Protein AF-A0A1V6C668-F1 (afdb_monomer)

Mean predicted aligned error: 3.81 Å

Foldseek 3Di:
DVCVVVDVPAAEEQQPVFFALVQVVCCVPNNLLRYAYDHYFVQLFQLSLLCLLQHPDDPVSSVNRDPVSVCVVVVPDDPVDDPDDDDPLVVQQVVLVQRSNQAAPQPAEFEAEAAEFDDDDDPGDDPDRDRLVRVVVVVVVCRSHVHQAYAYEYRCCQPDAQCVQVVVCVRCVVVLRHYAYARHDQLVCLVVNLVCPLVNPQVVRHQAHEHEFQVNVAAPLDCSCVSRLVVCLVFLGEYEYAAECDPRHQLLSCQVSLVVSVSHAYEHVLQHQEDVSVVSSLVSLQVHVRYAYEQENVSNYSDHCVVSCVRNPLLRYAYHHNPNRGHPSSRVSSLSSRSHRVVSSNCRRPVNVVVSSVSGHRDD

Secondary structure (DSSP, 8-state):
-HHHHH-TT--EESTT--BTTHHHHHHHHH-GGGEE-----GGGTTHHHHHHHHSSS-HHHHHIIIIIHHHHHHT--------SPPPGGGGG-HHHHHHTTT---TTS--EEEEEEPSPP-SS---S---HHHHHHHHHHHHHHHT--EEEEE-GGGGTS-TTHHHHHHHHHGGGTTTEEEEEE--GGGHHHHGGGHHHHHTTSSEEEEEE-HHHHT--TTSGGGHHHHHHHHHHT-EEEEE-SSSTTT-GGGGHHHHHH-TTSEEEEEGGGSSHHHHHHHHHHHHH-TTEEEE-TTGGGSSS-HHHHHHHH-GGGEE----GGGB-HHHHHHHHHTSSS-HHHHHIIIIIHHHHHHTTPPPP-

pLDDT: mean 94.79, std 5.62, range [60.41, 98.94]

InterPro domains:
  IPR006680 Amidohydrolase-related [PF04909] (175-340)
  IPR032465 2-amino-3-carboxymuconate-6-semialdehyde decarboxylase [PTHR21240] (124-336)
  IPR032466 Metal-dependent hydrolase [SSF51556] (1-76)
  IPR032466 Metal-dependent hydrolase [SSF51556] (110-341)

Sequence (364 aa):
MDLLWRCPNTYIDTSWLHMNEIIEVLVEQFGSNRVLFGIGYKSHNGAAISCLMHARITPQQREQIAHSNAESLLKIPSTGKNYAPKSNLLKYKPLWEKFRSGNTLDNVEIIDAHGHTPPLTRGWIFRQSDIKKGIEETIVKMDDLGINRIILTYEPALFGPPLSNQEAEKILKPYRNRLSGYLAFNPLYSEEISPYFDRFFKTGFFVGFKILPDYHGVPLTDPSYIPVWEYADRYKRPILIHTWNGPYDSPSMLSNISKKYRGASFILGHSGGGTRGRLEAEELALSSDNVYLEFCGSFTTPRPFETSLQIVGKEKILYGSDTIGHDMAWELGRYLSMQVADQDLLPGLATNIKKILSKILMPA

Organism: NCBI:txid1852827

Radius of gyration: 20.73 Å; Cα contacts (8 Å, |Δi|>4): 732; chains: 1; bounding box: 54×44×55 Å

Nearest PDB structures (foldseek):
  4icm-assembly2_G  TM=7.080E-01  e=8.431E-10  Sphingobium sp. SYK-6
  3nur-assembly1_A  TM=7.348E-01  e=6.441E-09  Staphylococcus aureus
  2f6k-assembly1_A  TM=7.500E-01  e=8.126E-09  Lactiplantibacillus plantarum WCFS1
  4qrn-assembly1_A  TM=7.286E-01  e=5.734E-09  Novosphingobium aromaticivorans DSM 12444
  4ign-assembly2_B  TM=7.087E-01  e=6.579E-08  Homo sapiens

Structure (mmCIF, N/CA/C/O backbone):
data_AF-A0A1V6C668-F1
#
_entry.id   AF-A0A1V6C668-F1
#
loop_
_atom_site.group_PDB
_atom_site.id
_atom_site.type_symbol
_atom_site.label_atom_id
_atom_site.label_alt_id
_atom_site.label_comp_id
_atom_site.label_asym_id
_atom_site.label_entity_id
_atom_site.label_seq_id
_atom_site.pdbx_PDB_ins_code
_atom_site.Cartn_x
_atom_site.Cartn_y
_atom_site.Cartn_z
_atom_site.occupancy
_atom_site.B_iso_or_equiv
_atom_site.auth_seq_id
_atom_site.auth_comp_id
_atom_site.auth_asym_id
_atom_site.auth_atom_id
_atom_site.pdbx_PDB_model_num
ATOM 1 N N . MET A 1 1 ? -0.882 19.929 15.268 1.00 87.44 1 MET A N 1
ATOM 2 C CA . MET A 1 1 ? -0.278 19.821 16.616 1.00 87.44 1 MET A CA 1
ATOM 3 C C . MET A 1 1 ? 0.038 21.182 17.220 1.00 87.44 1 MET A C 1
ATOM 5 O O . MET A 1 1 ? -0.380 21.402 18.343 1.00 87.44 1 MET A O 1
ATOM 9 N N . ASP A 1 2 ? 0.660 22.116 16.488 1.00 90.88 2 ASP A N 1
ATOM 10 C CA . ASP A 1 2 ? 0.958 23.478 16.981 1.00 90.88 2 ASP A CA 1
ATOM 11 C C . ASP A 1 2 ? -0.211 24.178 17.708 1.00 90.88 2 ASP A C 1
ATOM 13 O O . ASP A 1 2 ? -0.072 24.623 18.846 1.00 90.88 2 ASP A O 1
ATOM 17 N N . LEU A 1 3 ? -1.404 24.173 17.107 1.00 92.69 3 LEU A N 1
ATOM 18 C CA . LEU A 1 3 ? -2.598 24.740 17.740 1.00 92.69 3 LEU A CA 1
ATOM 19 C C . LEU A 1 3 ? -2.954 24.063 19.080 1.00 92.69 3 LEU A C 1
ATOM 21 O O . LEU A 1 3 ? -3.389 24.741 20.007 1.00 92.69 3 LEU A O 1
ATOM 25 N N . LEU A 1 4 ? -2.737 22.747 19.216 1.00 94.00 4 LEU A N 1
ATOM 26 C CA . LEU A 1 4 ? -3.003 22.039 20.470 1.00 94.00 4 LEU A CA 1
ATOM 27 C C . LEU A 1 4 ? -2.040 22.472 21.583 1.00 94.00 4 LEU A C 1
ATOM 29 O O . LEU A 1 4 ? -2.484 22.590 22.724 1.00 94.00 4 LEU A O 1
ATOM 33 N N . TRP A 1 5 ? -0.765 22.746 21.282 1.00 93.69 5 TRP A N 1
ATOM 34 C CA . TRP A 1 5 ? 0.181 23.263 22.283 1.00 93.69 5 TRP A CA 1
ATOM 35 C C . TRP A 1 5 ? -0.208 24.655 22.775 1.00 93.69 5 TRP A C 1
ATOM 37 O O . TRP A 1 5 ? -0.126 24.931 23.969 1.00 93.69 5 TRP A O 1
ATOM 47 N N . ARG A 1 6 ? -0.653 25.528 21.867 1.00 96.25 6 ARG A N 1
ATOM 48 C CA . ARG A 1 6 ? -0.959 26.928 22.194 1.00 96.25 6 ARG A CA 1
ATOM 49 C C . ARG A 1 6 ? -2.316 27.117 22.869 1.00 96.25 6 ARG A C 1
ATOM 51 O O . ARG A 1 6 ? -2.497 28.082 23.606 1.00 96.25 6 ARG A O 1
ATOM 58 N N . CYS A 1 7 ? -3.268 26.220 22.621 1.00 96.44 7 CYS A N 1
ATOM 59 C CA . CYS A 1 7 ? -4.648 26.381 23.069 1.00 96.44 7 CYS A CA 1
ATOM 60 C C . CYS A 1 7 ? -5.104 25.159 23.888 1.00 96.44 7 CYS A C 1
ATOM 62 O O . CYS A 1 7 ? -5.423 24.119 23.301 1.00 96.44 7 CYS A O 1
ATOM 64 N N . PRO A 1 8 ? -5.185 25.252 25.232 1.00 91.38 8 PRO A N 1
ATOM 65 C CA . PRO A 1 8 ? -5.539 24.115 26.091 1.00 91.38 8 PRO A CA 1
ATOM 66 C C . PRO A 1 8 ? -6.988 23.636 25.910 1.00 91.38 8 PRO A C 1
ATOM 68 O O . PRO A 1 8 ? -7.300 22.491 26.216 1.00 91.38 8 PRO A O 1
ATOM 71 N N . ASN A 1 9 ? -7.863 24.487 25.372 1.00 93.06 9 ASN A N 1
ATOM 72 C CA . ASN A 1 9 ? -9.268 24.198 25.074 1.00 93.06 9 ASN A CA 1
ATOM 73 C C . ASN A 1 9 ? -9.509 23.678 23.643 1.00 93.06 9 ASN A C 1
ATOM 75 O O . ASN A 1 9 ? -10.652 23.600 23.204 1.00 93.06 9 ASN A O 1
ATOM 79 N N . THR A 1 10 ? -8.453 23.367 22.889 1.00 95.56 10 THR A N 1
ATOM 80 C CA . THR A 1 10 ? -8.570 22.776 21.547 1.00 95.56 10 THR A CA 1
ATOM 81 C C . THR A 1 10 ? -8.551 21.250 21.633 1.00 95.56 10 THR A C 1
ATOM 83 O O . THR A 1 10 ? -7.800 20.681 22.420 1.00 95.56 10 THR A O 1
ATOM 86 N N . TYR A 1 11 ? -9.331 20.570 20.803 1.00 95.56 11 TYR A N 1
ATOM 87 C CA . TYR A 1 11 ? -9.365 19.108 20.719 1.00 95.56 11 TYR A CA 1
ATOM 88 C C . TYR A 1 11 ? -9.030 18.676 19.292 1.00 95.56 11 TYR A C 1
ATOM 90 O O . TYR A 1 11 ? -9.136 19.476 18.362 1.00 95.56 11 TYR A O 1
ATOM 98 N N . ILE A 1 12 ? -8.610 17.427 19.122 1.00 95.50 12 ILE A N 1
ATOM 99 C CA . ILE A 1 12 ? -8.377 16.813 17.810 1.00 95.50 12 ILE A CA 1
ATOM 100 C C . ILE A 1 12 ? -9.185 15.529 17.708 1.00 95.50 12 ILE A C 1
ATOM 102 O O . ILE A 1 12 ? -9.263 14.799 18.693 1.00 95.50 12 ILE A O 1
ATOM 106 N N . ASP A 1 13 ? -9.780 15.247 16.551 1.00 94.88 13 ASP A N 1
ATOM 107 C CA . ASP A 1 13 ? -10.518 14.007 16.334 1.00 94.88 13 ASP A CA 1
ATOM 108 C C . ASP A 1 13 ? -9.798 13.027 15.392 1.00 94.88 13 ASP A C 1
ATOM 110 O O . ASP A 1 13 ? -8.924 13.415 14.617 1.00 94.88 13 ASP A O 1
ATOM 114 N N . THR A 1 14 ? -10.160 11.744 15.466 1.00 95.31 14 THR A N 1
ATOM 115 C CA . THR A 1 14 ? -9.495 10.652 14.731 1.00 95.31 14 THR A CA 1
ATOM 116 C C . THR A 1 14 ? -9.986 10.428 13.295 1.00 95.31 14 THR A C 1
ATOM 118 O O . THR A 1 14 ? -9.490 9.521 12.629 1.00 95.31 14 THR A O 1
ATOM 121 N N . SER A 1 15 ? -10.935 11.219 12.782 1.00 90.62 15 SER A N 1
ATOM 122 C CA . SER A 1 15 ? -11.648 10.937 11.520 1.00 90.62 15 SER A CA 1
ATOM 123 C C . SER A 1 15 ? -10.758 10.806 10.278 1.00 90.62 15 SER A C 1
ATOM 125 O O . SER A 1 15 ? -11.083 10.042 9.360 1.00 90.62 15 SER A O 1
ATOM 127 N N . TRP A 1 16 ? -9.630 11.522 10.244 1.00 89.25 16 TRP A N 1
ATOM 128 C CA . TRP A 1 16 ? -8.670 11.510 9.133 1.00 89.25 16 TRP A CA 1
ATOM 129 C C . TRP A 1 16 ? -7.214 11.292 9.580 1.00 89.25 16 TRP A C 1
ATOM 131 O O . TRP A 1 16 ? -6.264 11.531 8.830 1.00 89.25 16 TRP A O 1
ATOM 141 N N . LEU A 1 17 ? -7.020 10.823 10.814 1.00 90.31 17 LEU A N 1
ATOM 142 C CA . LEU A 1 17 ? -5.698 10.559 11.374 1.00 90.31 17 LEU A CA 1
ATOM 143 C C . LEU A 1 17 ? -5.193 9.190 10.917 1.00 90.31 17 LEU A C 1
ATOM 145 O O . LEU A 1 17 ? -5.400 8.181 11.578 1.00 90.31 17 LEU A O 1
ATOM 149 N N . HIS A 1 18 ? -4.562 9.186 9.751 1.00 91.94 18 HIS A N 1
ATOM 150 C CA . HIS A 1 18 ? -4.053 8.002 9.064 1.00 91.94 18 HIS A CA 1
ATOM 151 C C . HIS A 1 18 ? -2.538 7.840 9.196 1.00 91.94 18 HIS A C 1
ATOM 153 O O . HIS A 1 18 ? -2.015 6.828 8.765 1.00 91.94 18 HIS A O 1
ATOM 159 N N . MET A 1 19 ? -1.828 8.818 9.767 1.00 92.00 19 MET A N 1
ATOM 160 C CA . MET A 1 19 ? -0.379 8.747 9.960 1.00 92.00 19 MET A CA 1
ATOM 161 C C . MET A 1 19 ? -0.009 7.642 10.954 1.00 92.00 19 MET A C 1
ATOM 163 O O . MET A 1 19 ? -0.673 7.493 11.980 1.00 92.00 19 MET A O 1
ATOM 167 N N . ASN A 1 20 ? 1.081 6.924 10.683 1.00 90.50 20 ASN A N 1
ATOM 168 C CA . ASN A 1 20 ? 1.603 5.884 11.568 1.00 90.50 20 ASN A CA 1
ATOM 169 C C . ASN A 1 20 ? 1.778 6.379 13.020 1.00 90.50 20 ASN A C 1
ATOM 171 O O . ASN A 1 20 ? 2.427 7.401 13.254 1.00 90.50 20 ASN A O 1
ATOM 175 N N . GLU A 1 21 ? 1.230 5.630 13.985 1.00 91.38 21 GLU A N 1
ATOM 176 C CA . GLU A 1 21 ? 1.337 5.885 15.439 1.00 91.38 21 GLU A CA 1
ATOM 177 C C . GLU A 1 21 ? 0.814 7.252 15.911 1.00 91.38 21 GLU A C 1
ATOM 179 O O . GLU A 1 21 ? 1.199 7.771 16.964 1.00 91.38 21 GLU A O 1
ATOM 184 N N . ILE A 1 22 ? -0.060 7.886 15.129 1.00 92.50 22 ILE A N 1
ATOM 185 C CA . ILE A 1 22 ? -0.566 9.220 15.457 1.00 92.50 22 ILE A CA 1
ATOM 186 C C . ILE A 1 22 ? -1.342 9.252 16.777 1.00 92.50 22 ILE A C 1
ATOM 188 O O . ILE A 1 22 ? -1.258 10.247 17.494 1.00 92.50 22 ILE A O 1
ATOM 192 N N . ILE A 1 23 ? -2.077 8.192 17.130 1.00 95.88 23 ILE A N 1
ATOM 193 C CA . ILE A 1 23 ? -2.837 8.149 18.387 1.00 95.88 23 ILE A CA 1
ATOM 194 C C . ILE A 1 23 ? -1.878 8.140 19.576 1.00 95.88 23 ILE A C 1
ATOM 196 O O . ILE A 1 23 ? -2.060 8.920 20.509 1.00 95.88 23 ILE A O 1
ATOM 200 N N . GLU A 1 24 ? -0.829 7.324 19.525 1.00 95.62 24 GLU A N 1
ATOM 201 C CA . GLU A 1 24 ? 0.220 7.262 20.537 1.00 95.62 24 GLU A CA 1
ATOM 202 C C . GLU A 1 24 ? 0.904 8.621 20.686 1.00 95.62 24 GLU A C 1
ATOM 204 O O . GLU A 1 24 ? 1.004 9.137 21.798 1.00 95.62 24 GLU A O 1
ATOM 209 N N . VAL A 1 25 ? 1.291 9.252 19.570 1.00 94.12 25 VAL A N 1
ATOM 210 C CA . VAL A 1 25 ? 1.896 10.593 19.584 1.00 94.12 25 VAL A CA 1
ATOM 211 C C . VAL A 1 25 ? 0.956 11.611 20.233 1.00 94.12 25 VAL A C 1
ATOM 213 O O . VAL A 1 25 ? 1.387 12.402 21.069 1.00 94.12 25 VAL A O 1
ATOM 216 N N . LEU A 1 26 ? -0.333 11.605 19.891 1.00 95.44 26 LEU A N 1
ATOM 217 C CA . LEU A 1 26 ? -1.288 12.550 20.467 1.00 95.44 26 LEU A CA 1
ATOM 218 C C . LEU A 1 26 ? -1.507 12.323 21.967 1.00 95.44 26 LEU A C 1
ATOM 220 O O . LEU A 1 26 ? -1.554 13.291 22.726 1.00 95.44 26 LEU A O 1
ATOM 224 N N . VAL A 1 27 ? -1.615 11.067 22.401 1.00 97.06 27 VAL A N 1
ATOM 225 C CA . VAL A 1 27 ? -1.803 10.716 23.813 1.00 97.06 27 VAL A CA 1
ATOM 226 C C . VAL A 1 27 ? -0.573 11.078 24.641 1.00 97.06 27 VAL A C 1
ATOM 228 O O . VAL A 1 27 ? -0.723 11.661 25.712 1.00 97.06 27 VAL A O 1
ATOM 231 N N . GLU A 1 28 ? 0.631 10.792 24.146 1.00 95.44 28 GLU A N 1
ATOM 232 C CA . GLU A 1 28 ? 1.884 11.120 24.834 1.00 95.44 28 GLU A CA 1
ATOM 233 C C . GLU A 1 28 ? 2.112 12.631 24.950 1.00 95.44 28 GLU A C 1
ATOM 235 O O . GLU A 1 28 ? 2.586 13.105 25.980 1.00 95.44 28 GLU A O 1
ATOM 240 N N . GLN A 1 29 ? 1.768 13.396 23.910 1.00 94.38 29 GLN A N 1
ATOM 241 C CA . GLN A 1 29 ? 2.042 14.836 23.859 1.00 94.38 29 GLN A CA 1
ATOM 242 C C . GLN A 1 29 ? 0.949 15.694 24.510 1.00 94.38 29 GLN A C 1
ATOM 244 O O . GLN A 1 29 ? 1.250 16.751 25.065 1.00 94.38 29 GLN A O 1
ATOM 249 N N . PHE A 1 30 ? -0.321 15.282 24.423 1.00 96.06 30 PHE A N 1
ATOM 250 C CA . PHE A 1 30 ? -1.468 16.120 24.805 1.00 96.06 30 PHE A CA 1
ATOM 251 C C . PHE A 1 30 ? -2.420 15.470 25.813 1.00 96.06 30 PHE A C 1
ATOM 253 O O . PHE A 1 30 ? -3.325 16.150 26.303 1.00 96.06 30 PHE A O 1
ATOM 260 N N . GLY A 1 31 ? -2.221 14.187 26.127 1.00 96.94 31 GLY A N 1
ATOM 261 C CA . GLY A 1 31 ? -3.134 13.390 26.938 1.00 96.94 31 GLY A CA 1
ATOM 262 C C . GLY A 1 31 ? -4.334 12.879 26.140 1.00 96.94 31 GLY A C 1
ATOM 263 O O . GLY A 1 31 ? -4.883 13.557 25.268 1.00 96.94 31 GLY A O 1
ATOM 264 N N . SER A 1 32 ? -4.799 11.673 26.477 1.00 97.88 32 SER A N 1
ATOM 265 C CA . SER A 1 32 ? -5.998 11.076 25.871 1.00 97.88 32 SER A CA 1
ATOM 266 C C . SER A 1 32 ? -7.245 11.929 26.067 1.00 97.88 32 SER A C 1
ATOM 268 O O . SER A 1 32 ? -8.132 11.881 25.228 1.00 97.88 32 SER A O 1
ATOM 270 N N . ASN A 1 33 ? -7.304 12.771 27.104 1.00 96.94 33 ASN A N 1
ATOM 271 C CA . ASN A 1 33 ? -8.419 13.677 27.387 1.00 96.94 33 ASN A CA 1
ATOM 272 C C . ASN A 1 33 ? -8.612 14.799 26.347 1.00 96.94 33 ASN A C 1
ATOM 274 O O . ASN A 1 33 ? -9.573 15.559 26.454 1.00 96.94 33 ASN A O 1
ATOM 278 N N . ARG A 1 34 ? -7.707 14.936 25.368 1.00 96.50 34 ARG A N 1
ATOM 279 C CA . ARG A 1 34 ? -7.788 15.930 24.282 1.00 96.50 34 ARG A CA 1
ATOM 280 C C . ARG A 1 34 ? -8.002 15.333 22.893 1.00 96.50 34 ARG A C 1
ATOM 282 O O . ARG A 1 34 ? -8.045 16.078 21.911 1.00 96.50 34 ARG A O 1
ATOM 289 N N . VAL A 1 35 ? -8.163 14.016 22.815 1.00 97.81 35 VAL A N 1
ATOM 290 C CA . VAL A 1 35 ? -8.392 13.292 21.565 1.00 97.81 35 VAL A CA 1
ATOM 291 C C . VAL A 1 35 ? -9.832 12.787 21.540 1.00 97.81 35 VAL A C 1
ATOM 293 O O . VAL A 1 35 ? -10.274 12.087 22.446 1.00 97.81 35 VAL A O 1
ATOM 296 N N . LEU A 1 36 ? -10.583 13.167 20.516 1.00 97.12 36 LEU A N 1
ATOM 297 C CA . LEU A 1 36 ? -11.964 12.752 20.303 1.00 97.12 36 LEU A CA 1
ATOM 298 C C . LEU A 1 36 ? -12.006 11.621 19.279 1.00 97.12 36 LEU A C 1
ATOM 300 O O . LEU A 1 36 ? -11.304 11.653 18.270 1.00 97.12 36 LEU A O 1
ATOM 304 N N . PHE A 1 37 ? -12.859 10.629 19.492 1.00 96.69 37 PHE A N 1
ATOM 305 C CA . PHE A 1 37 ? -13.142 9.672 18.437 1.00 96.69 37 PHE A CA 1
ATOM 306 C C . PHE A 1 37 ? -14.010 10.319 17.352 1.00 96.69 37 PHE A C 1
ATOM 308 O O . PHE A 1 37 ? -15.084 10.857 17.623 1.00 96.69 37 PHE A O 1
ATOM 315 N N . GLY A 1 38 ? -13.529 10.256 16.114 1.00 94.50 38 GLY A N 1
ATOM 316 C CA . GLY A 1 38 ? -14.225 10.725 14.923 1.00 94.50 38 GLY A CA 1
ATOM 317 C C . GLY A 1 38 ? -14.194 9.668 13.826 1.00 94.50 38 GLY A C 1
ATOM 318 O O . GLY A 1 38 ? -13.215 8.933 13.683 1.00 94.50 38 GLY A O 1
ATOM 319 N N . ILE A 1 39 ? -15.261 9.610 13.030 1.00 90.62 39 ILE A N 1
ATOM 320 C CA . ILE A 1 39 ? -15.335 8.801 11.808 1.00 90.62 39 ILE A CA 1
ATOM 321 C C . ILE A 1 39 ? -15.307 9.770 10.627 1.00 90.62 39 ILE A C 1
ATOM 323 O O . ILE A 1 39 ? -16.025 10.766 10.628 1.00 90.62 39 ILE A O 1
ATOM 327 N N . GLY A 1 40 ? -14.437 9.506 9.653 1.00 87.00 40 GLY A N 1
ATOM 328 C CA . GLY A 1 40 ? -14.280 10.357 8.475 1.00 87.00 40 GLY A CA 1
ATOM 329 C C . GLY A 1 40 ? -15.318 10.109 7.392 1.00 87.00 40 GLY A C 1
ATOM 330 O O . GLY A 1 40 ? -16.439 9.665 7.642 1.00 87.00 40 GLY A O 1
ATOM 331 N N . TYR A 1 41 ? -14.929 10.407 6.154 1.00 89.50 41 TYR A N 1
ATOM 332 C CA . TYR A 1 41 ? -15.771 10.177 4.987 1.00 89.50 41 TYR A CA 1
ATOM 333 C C . TYR A 1 41 ? -16.123 8.698 4.824 1.00 89.50 41 TYR A C 1
ATOM 335 O O . TYR A 1 41 ? -15.423 7.808 5.306 1.00 89.50 41 TYR A O 1
ATOM 343 N N . LYS A 1 42 ? -17.167 8.418 4.036 1.00 87.19 42 LYS A N 1
ATOM 344 C CA . LYS A 1 42 ? -17.535 7.042 3.676 1.00 87.19 42 LYS A CA 1
ATOM 345 C C . LYS A 1 42 ? -16.353 6.261 3.074 1.00 87.19 42 LYS A C 1
ATOM 347 O O . LYS A 1 42 ? -16.214 5.078 3.354 1.00 87.19 42 LYS A O 1
ATOM 352 N N . SER A 1 43 ? -15.467 6.923 2.324 1.00 87.31 43 SER A N 1
ATOM 353 C CA . SER A 1 43 ? -14.246 6.326 1.758 1.00 87.31 43 SER A CA 1
ATOM 354 C C . SER A 1 43 ? -13.213 5.878 2.807 1.00 87.31 43 SER A C 1
ATOM 356 O O . SER A 1 43 ? -12.344 5.065 2.490 1.00 87.31 43 SER A O 1
ATOM 358 N N . HIS A 1 44 ? -13.308 6.362 4.052 1.00 9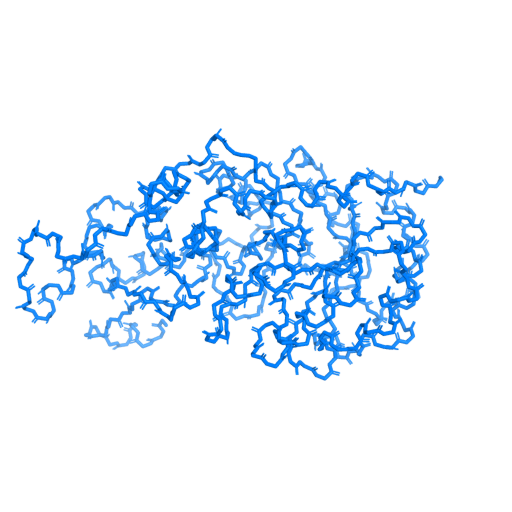2.88 44 HIS A N 1
ATOM 359 C CA . HIS A 1 44 ? -12.457 5.946 5.173 1.00 92.88 44 HIS A CA 1
ATOM 360 C C . HIS A 1 44 ? -13.006 4.692 5.873 1.00 92.88 44 HIS A C 1
ATOM 362 O O . HIS A 1 44 ? -12.284 4.062 6.641 1.00 92.88 44 HIS A O 1
ATOM 368 N N . ASN A 1 45 ? -14.264 4.308 5.616 1.00 93.56 45 ASN A N 1
ATOM 369 C CA . ASN A 1 45 ? -14.940 3.178 6.256 1.00 93.56 45 ASN A CA 1
ATOM 370 C C . ASN A 1 45 ? -14.664 3.117 7.783 1.00 93.56 45 ASN A C 1
ATOM 372 O O . ASN A 1 45 ? -14.837 4.102 8.498 1.00 93.56 45 ASN A O 1
ATOM 376 N N . GLY A 1 46 ? -14.244 1.962 8.297 1.00 95.25 46 GLY A N 1
ATOM 377 C CA . GLY A 1 46 ? -13.926 1.697 9.700 1.00 95.25 46 GLY A CA 1
ATOM 378 C C . GLY A 1 46 ? -12.475 1.977 10.100 1.00 95.25 46 GLY A C 1
ATOM 379 O O . GLY A 1 46 ? -12.050 1.499 11.149 1.00 95.25 46 GLY A O 1
ATOM 380 N N . ALA A 1 47 ? -11.705 2.729 9.311 1.00 96.50 47 ALA A N 1
ATOM 381 C CA . ALA A 1 47 ? -10.277 2.938 9.557 1.00 96.50 47 ALA A CA 1
ATOM 382 C C . ALA A 1 47 ? -9.966 3.512 10.951 1.00 96.50 47 ALA A C 1
ATOM 384 O O . ALA A 1 47 ? -9.123 2.983 11.674 1.00 96.50 47 ALA A O 1
ATOM 385 N N . ALA A 1 48 ? -10.709 4.544 11.367 1.00 96.81 48 ALA A N 1
ATOM 386 C CA . ALA A 1 48 ? -10.541 5.168 12.680 1.00 96.81 48 ALA A CA 1
ATOM 387 C C . ALA A 1 48 ? -10.846 4.201 13.841 1.00 96.81 48 ALA A C 1
ATOM 389 O O . ALA A 1 48 ? -10.200 4.276 14.883 1.00 96.81 48 ALA A O 1
ATOM 390 N N . ILE A 1 49 ? -11.795 3.270 13.653 1.00 96.62 49 ILE A N 1
ATOM 391 C CA . ILE A 1 49 ? -12.112 2.234 14.648 1.00 96.62 49 ILE A CA 1
ATOM 392 C C . ILE A 1 49 ? -10.895 1.329 14.823 1.00 96.62 49 ILE A C 1
ATOM 394 O O . ILE A 1 49 ? -10.425 1.145 15.940 1.00 96.62 49 ILE A O 1
ATOM 398 N N . SER A 1 50 ? -10.358 0.792 13.729 1.00 97.00 50 SER A N 1
ATOM 399 C CA . SER A 1 50 ? -9.196 -0.095 13.799 1.00 97.00 50 SER A CA 1
ATOM 400 C C . SER A 1 50 ? -7.960 0.590 14.348 1.00 97.00 50 SER A C 1
ATOM 402 O O . SER A 1 50 ? -7.309 0.020 15.216 1.00 97.00 50 SER A O 1
ATOM 404 N N . CYS A 1 51 ? -7.669 1.812 13.904 1.00 96.81 51 CYS A N 1
ATOM 405 C CA . CYS A 1 51 ? -6.533 2.572 14.413 1.00 96.81 51 CYS A CA 1
ATOM 406 C C . CYS A 1 51 ? -6.618 2.729 15.942 1.00 96.81 51 CYS A C 1
ATOM 408 O O . CYS A 1 51 ? -5.673 2.390 16.644 1.00 96.81 51 CYS A O 1
ATOM 410 N N . LEU A 1 52 ? -7.781 3.112 16.489 1.00 97.81 52 LEU A N 1
ATOM 411 C CA . LEU A 1 52 ? -7.964 3.226 17.943 1.00 97.81 52 LEU A CA 1
ATOM 412 C C . LEU A 1 52 ? -7.877 1.877 18.676 1.00 97.81 52 LEU A C 1
ATOM 414 O O . LEU A 1 52 ? -7.325 1.791 19.776 1.00 97.81 52 LEU A O 1
ATOM 418 N N . MET A 1 53 ? -8.438 0.821 18.088 1.00 97.94 53 MET A N 1
ATOM 419 C CA . MET A 1 53 ? -8.483 -0.502 18.715 1.00 97.94 53 MET A CA 1
ATOM 420 C C . MET A 1 53 ? -7.120 -1.191 18.763 1.00 97.94 53 MET A C 1
ATOM 422 O O . MET A 1 53 ? -6.866 -1.936 19.708 1.00 97.94 53 MET A O 1
ATOM 426 N N . HIS A 1 54 ? -6.251 -0.906 17.792 1.00 97.75 54 HIS A N 1
ATOM 427 C CA . HIS A 1 54 ? -4.888 -1.439 17.711 1.00 97.75 54 HIS A CA 1
ATOM 428 C C . HIS A 1 54 ? -3.818 -0.474 18.240 1.00 97.75 54 HIS A C 1
ATOM 430 O O . HIS A 1 54 ? -2.658 -0.862 18.345 1.00 97.75 54 HIS A O 1
ATOM 436 N N . ALA A 1 55 ? -4.191 0.749 18.632 1.00 97.12 55 ALA A N 1
ATOM 437 C CA . ALA A 1 55 ? -3.267 1.698 19.247 1.00 97.12 55 ALA A CA 1
ATOM 438 C C . ALA A 1 55 ? -2.686 1.154 20.564 1.00 97.12 55 ALA A C 1
ATOM 440 O O . ALA A 1 55 ? -3.410 0.624 21.425 1.00 97.12 55 ALA A O 1
ATOM 441 N N . ARG A 1 56 ? -1.378 1.359 20.751 1.00 96.25 56 ARG A N 1
ATOM 442 C CA . ARG A 1 56 ? -0.582 0.962 21.926 1.00 96.25 56 ARG A CA 1
ATOM 443 C C . ARG A 1 56 ? -0.757 1.946 23.086 1.00 96.25 56 ARG A C 1
ATOM 445 O O . ARG A 1 56 ? 0.194 2.538 23.589 1.00 96.25 56 ARG A O 1
ATOM 452 N N . ILE A 1 57 ? -2.004 2.102 23.515 1.00 97.69 57 ILE A N 1
ATOM 453 C CA . ILE A 1 57 ? -2.438 2.934 24.643 1.00 97.69 57 ILE A CA 1
ATOM 454 C C . ILE A 1 57 ? -3.149 2.073 25.692 1.00 97.69 57 ILE A C 1
ATOM 456 O O . ILE A 1 57 ? -3.550 0.938 25.420 1.00 97.69 57 ILE A O 1
ATOM 460 N N . THR A 1 58 ? -3.320 2.589 26.909 1.00 98.25 58 THR A N 1
ATOM 461 C CA . THR A 1 58 ? -4.000 1.824 27.965 1.00 98.25 58 THR A CA 1
ATOM 462 C C . THR A 1 58 ? -5.498 1.662 27.666 1.00 98.25 58 THR A C 1
ATOM 464 O O . THR A 1 58 ? -6.090 2.514 26.996 1.00 98.25 58 THR A O 1
ATOM 467 N N . PRO A 1 59 ? -6.169 0.622 28.203 1.00 97.69 59 PRO A N 1
ATOM 468 C CA . PRO A 1 59 ? -7.617 0.461 28.046 1.00 97.69 59 PRO A CA 1
ATOM 469 C C . PRO A 1 59 ? -8.420 1.685 28.509 1.00 97.69 59 PRO A C 1
ATOM 471 O O . PRO A 1 59 ? -9.389 2.064 27.862 1.00 97.69 59 PRO A O 1
ATOM 474 N N . GLN A 1 60 ? -7.983 2.345 29.587 1.00 98.19 60 GLN A N 1
ATOM 475 C CA . GLN A 1 60 ? -8.632 3.552 30.102 1.00 98.19 60 GLN A CA 1
ATOM 476 C C . GLN A 1 60 ? -8.486 4.742 29.143 1.00 98.19 60 GLN A C 1
ATOM 478 O O . GLN A 1 60 ? -9.446 5.476 28.925 1.00 98.19 60 GLN A O 1
ATOM 483 N N . GLN A 1 61 ? -7.302 4.927 28.549 1.00 98.50 61 GLN A N 1
ATOM 484 C CA . GLN A 1 61 ? -7.084 5.956 27.528 1.00 98.50 61 GLN A CA 1
ATOM 485 C C . GLN A 1 61 ? -7.936 5.681 26.286 1.00 98.50 61 GLN A C 1
ATOM 487 O O . GLN A 1 61 ? -8.539 6.602 25.742 1.00 98.50 61 GLN A O 1
ATOM 492 N N . ARG A 1 62 ? -8.028 4.414 25.864 1.00 98.12 62 ARG A N 1
ATOM 493 C CA . ARG A 1 62 ? -8.849 4.005 24.720 1.00 98.12 62 ARG A CA 1
ATOM 494 C C . ARG A 1 62 ? -10.328 4.313 24.943 1.00 98.12 62 ARG A C 1
ATOM 496 O O . ARG A 1 62 ? -10.937 4.930 24.077 1.00 98.12 62 ARG A O 1
ATOM 503 N N . GLU A 1 63 ? -10.873 3.945 26.101 1.00 96.12 63 GLU A N 1
ATOM 504 C CA . GLU A 1 63 ? -12.269 4.225 26.470 1.00 96.12 63 GLU A CA 1
ATOM 505 C C . GLU A 1 63 ? -12.548 5.736 26.505 1.00 96.12 63 GLU A C 1
ATOM 507 O O . GLU A 1 63 ? -13.530 6.228 25.940 1.00 96.12 63 GLU A O 1
ATOM 512 N N . GLN A 1 64 ? -11.609 6.497 27.078 1.00 97.31 64 GLN A N 1
ATOM 513 C CA . GLN A 1 64 ? -11.705 7.949 27.146 1.00 97.31 64 GLN A CA 1
ATOM 514 C C . GLN A 1 64 ? -11.806 8.592 25.753 1.00 97.31 64 GLN A C 1
ATOM 516 O O . GLN A 1 64 ? -12.638 9.480 25.549 1.00 97.31 64 GLN A O 1
ATOM 521 N N . ILE A 1 65 ? -10.998 8.127 24.794 1.00 97.81 65 ILE A N 1
ATOM 522 C CA . ILE A 1 65 ? -11.033 8.603 23.404 1.00 97.81 65 ILE A CA 1
ATOM 523 C C . ILE A 1 65 ? -12.309 8.135 22.699 1.00 97.81 65 ILE A C 1
ATOM 525 O O . ILE A 1 65 ? -12.953 8.939 22.026 1.00 97.81 65 ILE A O 1
ATOM 529 N N . ALA A 1 66 ? -12.680 6.861 22.867 1.00 95.38 66 ALA A N 1
ATOM 530 C CA . ALA A 1 66 ? -13.791 6.221 22.166 1.00 95.38 66 ALA A CA 1
ATOM 531 C C . ALA A 1 66 ? -15.131 6.933 22.391 1.00 95.38 66 ALA A C 1
ATOM 533 O O . ALA A 1 66 ? -15.933 7.028 21.461 1.00 95.38 66 ALA A O 1
ATOM 534 N N . HIS A 1 67 ? -15.378 7.438 23.605 1.00 93.44 67 HIS A N 1
ATOM 535 C CA . HIS A 1 67 ? -16.626 8.143 23.900 1.00 93.44 67 HIS A CA 1
ATOM 536 C C . HIS A 1 67 ? -16.528 9.162 25.048 1.00 93.44 67 HIS A C 1
ATOM 538 O O . HIS A 1 67 ? -17.110 10.244 24.931 1.00 93.44 67 HIS A O 1
ATOM 544 N N . SER A 1 68 ? -15.796 8.877 26.138 1.00 94.69 68 SER A N 1
ATOM 545 C CA . SER A 1 68 ? -15.952 9.645 27.390 1.00 94.69 68 SER A CA 1
ATOM 546 C C . SER A 1 68 ? -15.606 11.133 27.245 1.00 94.69 68 SER A C 1
ATOM 548 O O . SER A 1 68 ? -16.227 11.983 27.890 1.00 94.69 68 SER A O 1
ATOM 550 N N . ASN A 1 69 ? -14.641 11.474 26.385 1.00 95.94 69 ASN A N 1
ATOM 551 C CA . ASN A 1 69 ? -14.309 12.868 26.093 1.00 95.94 69 ASN A CA 1
ATOM 552 C C . ASN A 1 69 ? -15.457 13.610 25.405 1.00 95.94 69 ASN A C 1
ATOM 554 O O . ASN A 1 69 ? -15.778 14.730 25.798 1.00 95.94 69 ASN A O 1
ATOM 558 N N . ALA A 1 70 ? -16.085 12.996 24.397 1.00 94.19 70 ALA A N 1
ATOM 559 C CA . ALA A 1 70 ? -17.195 13.605 23.670 1.00 94.19 70 ALA A CA 1
ATOM 560 C C . ALA A 1 70 ? -18.423 13.772 24.575 1.00 94.19 70 ALA A C 1
ATOM 562 O O . ALA A 1 70 ? -19.048 14.830 24.572 1.00 94.19 70 ALA A O 1
ATOM 563 N N . GLU A 1 71 ? -18.723 12.768 25.402 1.00 93.62 71 GLU A N 1
ATOM 564 C CA . GLU A 1 71 ? -19.807 12.825 26.390 1.00 93.62 71 GLU A CA 1
ATOM 565 C C . GLU A 1 71 ? -19.605 13.972 27.384 1.00 93.62 71 GLU A C 1
ATOM 567 O O . GLU A 1 71 ? -20.517 14.769 27.619 1.00 93.62 71 GLU A O 1
ATOM 572 N N . SER A 1 72 ? -18.386 14.104 27.914 1.00 92.88 72 SER A N 1
ATOM 573 C CA . SER A 1 72 ? -18.031 15.158 28.868 1.00 92.88 72 SER A CA 1
ATOM 574 C C . SER A 1 72 ? -18.072 16.549 28.230 1.00 92.88 72 SER A C 1
ATOM 576 O O . SER A 1 72 ? -18.617 17.484 28.816 1.00 92.88 72 SER A O 1
ATOM 578 N N . LEU A 1 73 ? -17.520 16.691 27.021 1.00 94.38 73 LEU A N 1
ATOM 579 C CA . LEU A 1 73 ? -17.419 17.968 26.313 1.00 94.38 73 LEU A CA 1
ATOM 580 C C . LEU A 1 73 ? -18.787 18.472 25.839 1.00 94.38 73 LEU A C 1
ATOM 582 O O . LEU A 1 73 ? -19.094 19.655 25.979 1.00 94.38 73 LEU A O 1
ATOM 586 N N . LEU A 1 74 ? -19.612 17.577 25.291 1.00 93.25 74 LEU A N 1
ATOM 587 C CA . LEU A 1 74 ? -20.918 17.914 24.722 1.00 93.25 74 LEU A CA 1
ATOM 588 C C . LEU A 1 74 ? -22.058 17.822 25.742 1.00 93.25 74 LEU A C 1
ATOM 590 O O . LEU A 1 74 ? -23.180 18.219 25.433 1.00 93.25 74 LEU A O 1
ATOM 594 N N . LYS A 1 75 ? -21.787 17.313 26.952 1.00 93.31 75 LYS A N 1
ATOM 595 C CA . LYS A 1 75 ? -22.790 17.026 27.991 1.00 93.31 75 LYS A CA 1
ATOM 596 C C . LYS A 1 75 ? -23.897 16.093 27.482 1.00 93.31 75 LYS A C 1
ATOM 598 O O . LYS A 1 75 ? -25.064 16.243 27.845 1.00 93.31 75 LYS A O 1
ATOM 603 N N . ILE A 1 76 ? -23.523 15.138 26.630 1.00 87.25 76 ILE A N 1
ATOM 604 C CA . ILE A 1 76 ? -24.426 14.128 26.075 1.00 87.25 76 ILE A CA 1
ATOM 605 C C . ILE A 1 76 ? -24.204 12.838 26.867 1.00 87.25 76 ILE A C 1
ATOM 607 O O . ILE A 1 76 ? -23.119 12.267 26.778 1.00 87.25 76 ILE A O 1
ATOM 611 N N . PRO A 1 77 ? -25.184 12.371 27.657 1.00 80.44 77 PRO A N 1
ATOM 612 C CA . PRO A 1 77 ? -25.013 11.160 28.445 1.00 80.44 77 PRO A CA 1
ATOM 613 C C . PRO A 1 77 ? -24.952 9.922 27.545 1.00 80.44 77 PRO A C 1
ATOM 615 O O . PRO A 1 77 ? -25.748 9.779 26.610 1.00 80.44 77 PRO A O 1
ATOM 618 N N . SER A 1 78 ? -24.059 8.987 27.877 1.00 79.38 78 SER A N 1
ATOM 619 C CA . SER A 1 78 ? -24.087 7.654 27.282 1.00 79.38 78 SER A CA 1
ATOM 620 C C . SER A 1 78 ? -25.399 6.964 27.619 1.00 79.38 78 SER A C 1
ATOM 622 O O . SER A 1 78 ? -25.800 6.880 28.779 1.00 79.38 78 SER A O 1
ATOM 624 N N . THR A 1 79 ? -26.068 6.416 26.613 1.00 79.69 79 THR A N 1
ATOM 625 C CA . THR A 1 79 ? -27.282 5.620 26.848 1.00 79.69 79 THR A CA 1
ATOM 626 C C . THR A 1 79 ? -26.970 4.150 27.128 1.00 79.69 79 THR A C 1
ATOM 628 O O . THR A 1 79 ? -27.882 3.398 27.470 1.00 79.69 79 THR A O 1
ATOM 631 N N . GLY A 1 80 ? -25.718 3.715 26.912 1.00 78.38 80 GLY A N 1
ATOM 632 C CA . GLY A 1 80 ? -25.300 2.308 26.956 1.00 78.38 80 GLY A CA 1
ATOM 633 C C . GLY A 1 80 ? -26.003 1.402 25.932 1.00 78.38 80 GLY A C 1
ATOM 634 O O . GLY A 1 80 ? -25.789 0.192 25.922 1.00 78.38 80 GLY A O 1
ATOM 635 N N . LYS A 1 81 ? -26.865 1.963 25.074 1.00 81.50 81 LYS A N 1
ATOM 636 C CA . LYS A 1 81 ? -27.676 1.235 24.099 1.00 81.50 81 LYS A CA 1
ATOM 637 C C . LYS A 1 81 ? -27.130 1.469 22.700 1.00 81.50 81 LYS A C 1
ATOM 639 O O . LYS A 1 81 ? -26.904 2.602 22.286 1.00 81.50 81 LYS A O 1
ATOM 644 N N . ASN A 1 82 ? -26.980 0.386 21.943 1.00 80.88 82 ASN A N 1
ATOM 645 C CA . ASN A 1 82 ? -26.705 0.478 20.518 1.00 80.88 82 ASN A CA 1
ATOM 646 C C . ASN A 1 82 ? -28.028 0.650 19.759 1.00 80.88 82 ASN A C 1
ATOM 648 O O . ASN A 1 82 ? -28.822 -0.287 19.678 1.00 80.88 82 ASN A O 1
ATOM 652 N N . TYR A 1 83 ? -28.257 1.848 19.224 1.00 80.38 83 TYR A N 1
ATOM 653 C CA . TYR A 1 83 ? -29.433 2.160 18.407 1.00 80.38 83 TYR A CA 1
ATOM 654 C C . TYR A 1 83 ? -29.211 1.936 16.908 1.00 80.38 83 TYR A C 1
ATOM 656 O O . TYR A 1 83 ? -30.160 2.040 16.132 1.00 80.38 83 TYR A O 1
ATOM 664 N N . ALA A 1 84 ? -27.980 1.644 16.480 1.00 79.06 84 ALA A N 1
ATOM 665 C CA . ALA A 1 84 ? -27.697 1.413 15.075 1.00 79.06 84 ALA A CA 1
ATOM 666 C C . ALA A 1 84 ? -28.286 0.059 14.637 1.00 79.06 84 ALA A C 1
ATOM 668 O O . ALA A 1 84 ? -28.065 -0.960 15.305 1.00 79.06 84 ALA A O 1
ATOM 669 N N . PRO A 1 85 ? -29.018 0.006 13.510 1.00 82.31 85 PRO A N 1
ATOM 670 C CA . PRO A 1 85 ? -29.516 -1.254 12.984 1.00 82.31 85 PRO A CA 1
ATOM 671 C C . PRO A 1 85 ? -28.335 -2.167 12.637 1.00 82.31 85 PRO A C 1
ATOM 673 O O . PRO A 1 85 ? -27.386 -1.758 11.965 1.00 82.31 85 PRO A O 1
ATOM 676 N N . LYS A 1 86 ? -28.390 -3.427 13.081 1.00 82.25 86 LYS A N 1
ATOM 677 C CA . LYS A 1 86 ? -27.373 -4.415 12.708 1.00 82.25 86 LYS A CA 1
ATOM 678 C C . LYS A 1 86 ? -27.506 -4.734 11.222 1.00 82.25 86 LYS A C 1
ATOM 680 O O . LYS A 1 86 ? -28.521 -5.276 10.789 1.00 82.25 86 LYS A O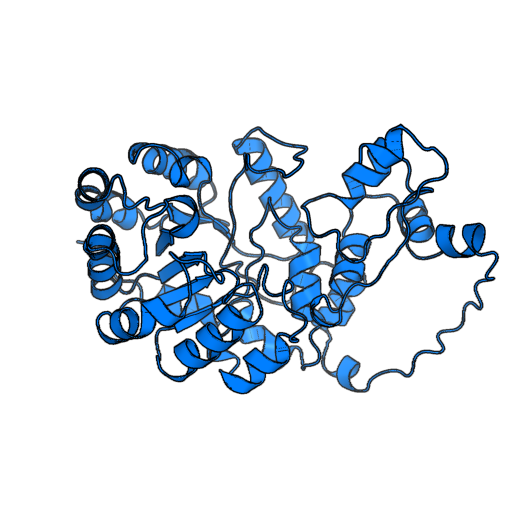 1
ATOM 685 N N . SER A 1 87 ? -26.466 -4.433 10.450 1.00 88.75 87 SER A N 1
ATOM 686 C CA . SER A 1 87 ? -26.400 -4.840 9.049 1.00 88.75 87 SER A CA 1
ATOM 687 C C . SER A 1 87 ? -26.282 -6.362 8.945 1.00 88.75 87 SER A C 1
ATOM 689 O O . SER A 1 87 ? -25.418 -6.970 9.581 1.00 88.75 87 SER A O 1
ATOM 691 N N . ASN A 1 88 ? -27.104 -6.981 8.093 1.00 92.94 88 ASN A N 1
ATOM 692 C CA . ASN A 1 88 ? -26.981 -8.406 7.765 1.00 92.94 88 ASN A CA 1
ATOM 693 C C . ASN A 1 88 ? -25.614 -8.748 7.153 1.00 92.94 88 ASN A C 1
ATOM 695 O O . ASN A 1 88 ? -25.187 -9.897 7.251 1.00 92.94 88 ASN A O 1
ATOM 699 N N . LEU A 1 89 ? -24.919 -7.761 6.571 1.00 94.06 89 LEU A N 1
ATOM 700 C CA . LEU A 1 89 ? -23.587 -7.934 6.000 1.00 94.06 89 LEU A CA 1
ATOM 701 C C . LEU A 1 89 ? -22.569 -8.421 7.038 1.00 94.06 89 LEU A C 1
ATOM 703 O O . LEU A 1 89 ? -21.695 -9.200 6.683 1.00 94.06 89 LEU A O 1
ATOM 707 N N . LEU A 1 90 ? -22.707 -8.043 8.317 1.00 92.75 90 LEU A N 1
ATOM 708 C CA . LEU A 1 90 ? -21.761 -8.433 9.374 1.00 92.75 90 LEU A CA 1
ATOM 709 C C . LEU A 1 90 ? -21.638 -9.957 9.540 1.00 92.75 90 LEU A C 1
ATOM 711 O O . LEU A 1 90 ? -20.579 -10.442 9.923 1.00 92.75 90 LEU A O 1
ATOM 715 N N . LYS A 1 91 ? -22.675 -10.728 9.174 1.00 95.75 91 LYS A N 1
ATOM 716 C CA . LYS A 1 91 ? -22.621 -12.204 9.146 1.00 95.75 91 LYS A CA 1
ATOM 717 C C . LYS A 1 91 ? -21.555 -12.743 8.184 1.00 95.75 91 LYS A C 1
ATOM 719 O O . LYS A 1 91 ? -21.080 -13.856 8.365 1.00 95.75 91 LYS A O 1
ATOM 724 N N . TYR A 1 92 ? -21.188 -11.952 7.179 1.00 97.56 92 TYR A N 1
ATOM 725 C CA . TYR A 1 92 ? -20.199 -12.271 6.153 1.00 97.56 92 TYR A CA 1
ATOM 726 C C . TYR A 1 92 ? -18.897 -11.481 6.327 1.00 97.56 92 TYR A C 1
ATOM 728 O O . TYR A 1 92 ? -18.100 -11.414 5.389 1.00 97.56 92 TYR A O 1
ATOM 736 N N . LYS A 1 93 ? -18.686 -10.864 7.502 1.00 97.69 93 LYS A N 1
ATOM 737 C CA . LYS A 1 93 ? -17.481 -10.080 7.800 1.00 97.69 93 LYS A CA 1
ATOM 738 C C . LYS A 1 93 ? -16.703 -10.539 9.051 1.00 97.69 93 LYS A C 1
ATOM 740 O O . LYS A 1 93 ? -16.408 -9.711 9.914 1.00 97.69 93 LYS A O 1
ATOM 745 N N . PRO A 1 94 ? -16.383 -11.841 9.203 1.00 97.56 94 PRO A N 1
ATOM 746 C CA . PRO A 1 94 ? -15.697 -12.350 10.393 1.00 97.56 94 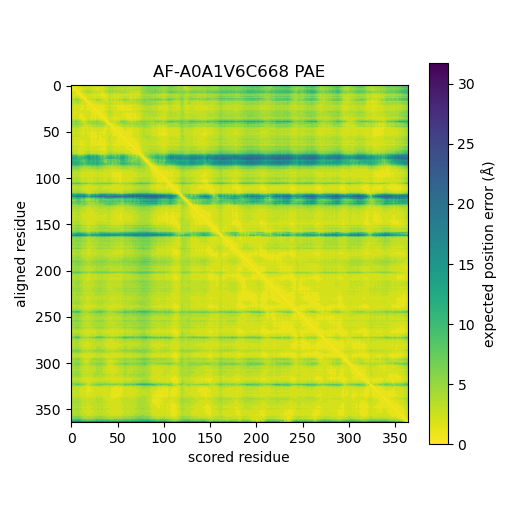PRO A CA 1
ATOM 747 C C . PRO A 1 94 ? -14.289 -11.764 10.613 1.00 97.56 94 PRO A C 1
ATOM 749 O O . PRO A 1 94 ? -13.882 -11.614 11.763 1.00 97.56 94 PRO A O 1
ATOM 752 N N . LEU A 1 95 ? -13.552 -11.403 9.556 1.00 98.19 95 LEU A N 1
ATOM 753 C CA . LEU A 1 95 ? -12.251 -10.735 9.665 1.00 98.19 95 LEU A CA 1
ATOM 754 C C . LEU A 1 95 ? -12.423 -9.314 10.191 1.00 98.19 95 LEU A C 1
ATOM 756 O O . LEU A 1 95 ? -11.714 -8.922 11.112 1.00 98.19 95 LEU A O 1
ATOM 760 N N . TRP A 1 96 ? -13.390 -8.558 9.660 1.00 97.81 96 TRP A N 1
ATOM 761 C CA . TRP A 1 96 ? -13.691 -7.221 10.180 1.00 97.81 96 TRP A CA 1
ATOM 762 C C . TRP A 1 96 ? -14.132 -7.271 11.642 1.00 97.81 96 TRP A C 1
ATOM 764 O O . TRP A 1 96 ? -13.636 -6.493 12.448 1.00 97.81 96 TRP A O 1
ATOM 774 N N . GLU A 1 97 ? -15.026 -8.195 12.000 1.00 96.94 97 GLU A N 1
ATOM 775 C CA . GLU A 1 97 ? -15.481 -8.396 13.380 1.00 96.94 97 GLU A CA 1
ATOM 776 C C . GLU A 1 97 ? -14.317 -8.706 14.326 1.00 96.94 97 GLU A C 1
ATOM 778 O O . GLU A 1 97 ? -14.213 -8.103 15.392 1.00 96.94 97 GLU A O 1
ATOM 783 N N . LYS A 1 98 ? -13.398 -9.589 13.919 1.00 98.06 98 LYS A N 1
ATOM 784 C CA . LYS A 1 98 ? -12.196 -9.898 14.698 1.00 98.06 98 LYS A CA 1
ATOM 785 C C . LYS A 1 98 ? -11.284 -8.674 14.835 1.00 98.06 98 LYS A C 1
ATOM 787 O O . LYS A 1 98 ? -10.881 -8.325 15.947 1.00 98.06 98 LYS A O 1
ATOM 792 N N . PHE A 1 99 ? -11.003 -8.003 13.719 1.00 98.25 99 PHE A N 1
ATOM 793 C CA . PHE A 1 99 ? -10.042 -6.908 13.645 1.00 98.25 99 PHE A CA 1
ATOM 794 C C . PHE A 1 99 ? -10.525 -5.643 14.359 1.00 98.25 99 PHE A C 1
ATOM 796 O O . PHE A 1 99 ? -9.767 -5.028 15.105 1.00 98.25 99 PHE A O 1
ATOM 803 N N . ARG A 1 100 ? -11.802 -5.274 14.207 1.00 96.12 100 ARG A N 1
ATOM 804 C CA . ARG A 1 100 ? -12.411 -4.116 14.888 1.00 96.12 100 ARG A CA 1
ATOM 805 C C . ARG A 1 100 ? -12.543 -4.302 16.401 1.00 96.12 100 ARG A C 1
ATOM 807 O O . ARG A 1 100 ? -12.905 -3.360 17.093 1.00 96.12 100 ARG A O 1
ATOM 814 N N . SER A 1 101 ? -12.297 -5.508 16.908 1.00 96.25 101 SER A N 1
ATOM 815 C CA . SER A 1 101 ? -12.215 -5.811 18.338 1.00 96.25 101 SER A CA 1
ATOM 816 C C . SER A 1 101 ? -10.781 -5.768 18.880 1.00 96.25 101 SER A C 1
ATOM 818 O O . SER A 1 101 ? -10.581 -6.089 20.046 1.00 96.25 101 SER A O 1
ATOM 820 N N . GLY A 1 102 ? -9.798 -5.359 18.068 1.00 97.25 102 GLY A N 1
ATOM 821 C CA . GLY A 1 102 ? -8.393 -5.256 18.477 1.00 97.25 102 GLY A CA 1
ATOM 822 C C . GLY A 1 102 ? -7.638 -6.587 18.465 1.00 97.25 102 GLY A C 1
ATOM 823 O O . GLY A 1 102 ? -6.594 -6.693 19.095 1.00 97.25 102 GLY A O 1
ATOM 824 N N . ASN A 1 103 ? -8.163 -7.616 17.788 1.00 98.25 103 ASN A N 1
ATOM 825 C CA . ASN A 1 103 ? -7.504 -8.920 17.705 1.00 98.25 103 ASN A CA 1
ATOM 826 C C . ASN A 1 103 ? -6.686 -9.059 16.416 1.00 98.25 103 ASN A C 1
ATOM 828 O O . ASN A 1 103 ? -7.117 -8.625 15.344 1.00 98.25 103 ASN A O 1
ATOM 832 N N . THR A 1 104 ? -5.555 -9.753 16.522 1.00 98.25 104 THR A N 1
ATOM 833 C CA . THR A 1 104 ? -4.675 -10.144 15.413 1.00 98.25 104 THR A CA 1
ATOM 834 C C . THR A 1 104 ? -5.377 -11.062 14.409 1.00 98.25 104 THR A C 1
ATOM 836 O O . THR A 1 104 ? -6.153 -11.947 14.784 1.00 98.25 104 THR A O 1
ATOM 839 N N . LEU A 1 105 ? -5.084 -10.909 13.116 1.00 98.12 105 LEU A N 1
ATOM 840 C CA . LEU A 1 105 ? -5.625 -11.764 12.054 1.00 98.12 105 LEU A CA 1
ATOM 841 C C . LEU A 1 105 ? -4.745 -12.996 11.794 1.00 98.12 105 LEU A C 1
ATOM 843 O O . LEU A 1 105 ? -4.067 -13.100 10.784 1.00 98.12 105 LEU A O 1
ATOM 847 N N . ASP A 1 106 ? -4.781 -13.958 12.713 1.00 95.94 106 ASP A N 1
ATOM 848 C CA . ASP A 1 106 ? -4.020 -15.222 12.640 1.00 95.94 106 ASP A CA 1
ATOM 849 C C . ASP A 1 106 ? -4.581 -16.299 11.679 1.00 95.94 106 ASP A C 1
ATOM 851 O O . ASP A 1 106 ? -3.956 -17.341 11.484 1.00 95.94 106 ASP A O 1
ATOM 855 N N . ASN A 1 107 ? -5.757 -16.079 11.083 1.00 94.06 107 ASN A N 1
ATOM 856 C CA . ASN A 1 107 ? -6.501 -17.081 10.309 1.00 94.06 107 ASN A CA 1
ATOM 857 C C . ASN A 1 107 ? -6.603 -16.753 8.811 1.00 94.06 107 ASN A C 1
ATOM 859 O O . ASN A 1 107 ? -7.396 -17.363 8.091 1.00 94.06 107 ASN A O 1
ATOM 863 N N . VAL A 1 108 ? -5.832 -15.773 8.345 1.00 97.88 108 VAL A N 1
ATOM 864 C CA . VAL A 1 108 ? -5.766 -15.343 6.948 1.00 97.88 108 VAL A CA 1
ATOM 865 C C . VAL A 1 108 ? -4.328 -14.957 6.618 1.00 97.88 108 VAL A C 1
ATOM 867 O O . VAL A 1 108 ? -3.613 -14.431 7.463 1.00 97.88 108 VAL A O 1
ATOM 870 N N . GLU A 1 109 ? -3.889 -15.242 5.393 1.00 98.44 109 GLU A N 1
ATOM 871 C CA . GLU A 1 109 ? -2.592 -14.771 4.909 1.00 98.44 109 GLU A CA 1
ATOM 872 C C . GLU A 1 109 ? -2.735 -13.343 4.366 1.00 98.44 109 GLU A C 1
ATOM 874 O O . GLU A 1 109 ? -3.615 -13.078 3.544 1.00 98.44 109 GLU A O 1
ATOM 879 N N . ILE A 1 110 ? -1.858 -12.439 4.798 1.00 98.81 110 ILE A N 1
ATOM 880 C CA . ILE A 1 110 ? -1.798 -11.045 4.360 1.00 98.81 110 ILE A CA 1
ATOM 881 C C . ILE A 1 110 ? -0.388 -10.742 3.850 1.00 98.81 110 ILE A C 1
ATOM 883 O O . ILE A 1 110 ? 0.614 -10.923 4.550 1.00 98.81 110 ILE A O 1
ATOM 887 N N . ILE A 1 111 ? -0.324 -10.256 2.615 1.00 98.81 111 ILE A N 1
ATOM 888 C CA . ILE A 1 111 ? 0.873 -9.727 1.977 1.00 98.81 111 ILE A CA 1
ATOM 889 C C . ILE A 1 111 ? 0.595 -8.277 1.612 1.00 98.81 111 ILE A C 1
ATOM 891 O O . ILE A 1 111 ? -0.193 -7.987 0.716 1.00 98.81 111 ILE A O 1
ATOM 895 N N . ASP A 1 112 ? 1.284 -7.375 2.292 1.00 98.75 112 ASP A N 1
ATOM 896 C CA . ASP A 1 112 ? 1.256 -5.960 1.975 1.00 98.75 112 ASP A CA 1
ATOM 897 C C . ASP A 1 112 ? 2.136 -5.692 0.746 1.00 98.75 112 ASP A C 1
ATOM 899 O O . ASP A 1 112 ? 3.356 -5.892 0.773 1.00 98.75 112 ASP A O 1
ATOM 903 N N . ALA A 1 113 ? 1.512 -5.289 -0.360 1.00 98.56 113 ALA A N 1
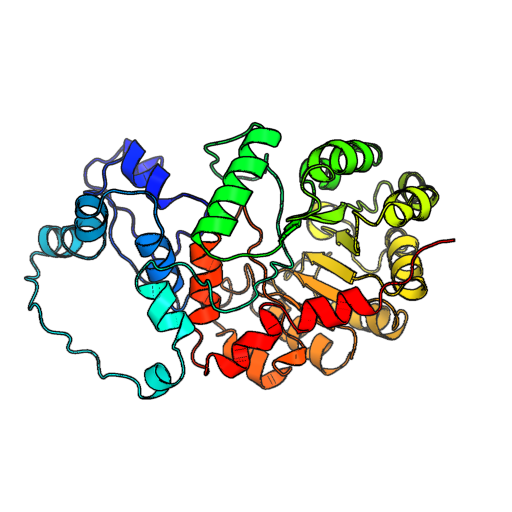ATOM 904 C CA . ALA A 1 113 ? 2.196 -5.058 -1.624 1.00 98.56 113 ALA A CA 1
ATOM 905 C C . ALA A 1 113 ? 2.803 -3.650 -1.749 1.00 98.56 113 ALA A C 1
ATOM 907 O O . ALA A 1 113 ? 3.381 -3.360 -2.801 1.00 98.56 113 ALA A O 1
ATOM 908 N N . HIS A 1 114 ? 2.675 -2.790 -0.733 1.00 98.25 114 HIS A N 1
ATOM 909 C CA . HIS A 1 114 ? 3.125 -1.403 -0.770 1.00 98.25 114 HIS A CA 1
ATOM 910 C C . HIS A 1 114 ? 3.570 -0.933 0.616 1.00 98.25 114 HIS A C 1
ATOM 912 O O . HIS A 1 114 ? 2.753 -0.526 1.431 1.00 98.25 114 HIS A O 1
ATOM 918 N N . GLY A 1 115 ? 4.879 -0.893 0.856 1.00 95.50 115 GLY A N 1
ATOM 919 C CA . GLY A 1 115 ? 5.419 -0.188 2.015 1.00 95.50 115 GLY A CA 1
ATOM 920 C C . GLY A 1 115 ? 6.729 0.533 1.732 1.00 95.50 115 GLY A C 1
ATOM 921 O O . GLY A 1 115 ? 7.364 0.324 0.696 1.00 95.50 115 GLY A O 1
ATOM 922 N N . HIS A 1 116 ? 7.148 1.344 2.694 1.00 94.31 116 HIS A N 1
ATOM 923 C CA . HIS A 1 116 ? 8.412 2.073 2.742 1.00 94.31 116 HIS A CA 1
ATOM 924 C C . HIS A 1 116 ? 9.155 1.851 4.059 1.00 94.31 116 HIS A C 1
ATOM 926 O O . HIS A 1 116 ? 8.573 1.523 5.097 1.00 94.31 116 HIS A O 1
ATOM 932 N N . THR A 1 117 ? 10.469 2.044 4.024 1.00 91.31 117 THR A N 1
ATOM 933 C CA . THR A 1 117 ? 11.301 2.119 5.232 1.00 91.31 117 THR A CA 1
ATOM 934 C C . THR A 1 117 ? 11.347 3.550 5.777 1.00 91.31 117 THR A C 1
ATOM 936 O O . THR A 1 117 ? 11.199 4.498 5.010 1.00 91.31 117 THR A O 1
ATOM 939 N N . PRO A 1 118 ? 11.646 3.760 7.071 1.00 81.88 118 PRO A N 1
ATOM 940 C CA . PRO A 1 118 ? 12.113 5.068 7.517 1.00 81.88 118 PRO A CA 1
ATOM 941 C C . PRO A 1 118 ? 13.522 5.384 6.956 1.00 81.88 118 PRO A C 1
ATOM 943 O O . PRO A 1 118 ? 14.204 4.469 6.480 1.00 81.88 118 PRO A O 1
ATOM 946 N N . PRO A 1 119 ? 13.981 6.651 7.035 1.00 75.31 119 PRO A N 1
ATOM 947 C CA . PRO A 1 119 ? 13.191 7.836 7.365 1.00 75.31 119 PRO A CA 1
ATOM 948 C C . PRO A 1 119 ? 12.432 8.355 6.134 1.00 75.31 119 PRO A C 1
ATOM 950 O O . PRO A 1 119 ? 13.025 8.626 5.094 1.00 75.31 119 PRO A O 1
ATOM 953 N N . LEU A 1 120 ? 11.128 8.580 6.280 1.00 70.25 120 LEU A N 1
ATOM 954 C CA . LEU A 1 120 ? 10.358 9.415 5.356 1.00 70.25 120 LEU A CA 1
ATOM 955 C C . LEU A 1 120 ? 10.608 10.883 5.744 1.00 70.25 120 LEU A C 1
ATOM 957 O O . LEU A 1 120 ? 10.609 11.222 6.921 1.00 70.25 120 LEU A O 1
ATOM 961 N N . THR A 1 121 ? 10.873 11.781 4.796 1.00 60.41 121 THR A N 1
ATOM 962 C CA . THR A 1 121 ? 11.303 13.167 5.115 1.00 60.41 121 THR A CA 1
ATOM 963 C C . THR A 1 121 ? 10.363 14.251 4.583 1.00 60.41 121 THR A C 1
ATOM 965 O O . THR A 1 121 ? 10.760 15.399 4.412 1.00 60.41 121 THR A O 1
ATOM 968 N N . ARG A 1 122 ? 9.086 13.924 4.333 1.00 72.25 122 ARG A N 1
ATOM 969 C CA . ARG A 1 122 ? 8.159 14.795 3.577 1.00 72.25 122 ARG A CA 1
ATOM 970 C C . ARG A 1 122 ? 6.890 15.206 4.328 1.00 72.25 122 ARG A C 1
ATOM 972 O O . ARG A 1 122 ? 5.795 15.087 3.798 1.00 72.25 122 ARG A O 1
ATOM 979 N N . GLY A 1 123 ? 7.045 15.723 5.548 1.00 68.19 123 GLY A N 1
ATOM 980 C CA . GLY A 1 123 ? 5.945 16.355 6.303 1.00 68.19 123 GLY A CA 1
ATOM 981 C C . GLY A 1 123 ? 5.208 15.445 7.289 1.00 68.19 123 GLY A C 1
ATOM 982 O O . GLY A 1 123 ? 4.230 15.859 7.905 1.00 68.19 123 GLY A O 1
ATOM 983 N N . TRP A 1 124 ? 5.703 14.229 7.469 1.00 78.44 124 TRP A N 1
ATOM 984 C CA . TRP A 1 124 ? 5.214 13.265 8.445 1.00 78.44 124 TRP A CA 1
ATOM 985 C C . TRP A 1 124 ? 6.015 13.347 9.754 1.00 78.44 124 TRP A C 1
ATOM 987 O O . TRP A 1 124 ? 7.179 13.755 9.756 1.00 78.44 124 TRP A O 1
ATOM 997 N N . ILE A 1 125 ? 5.398 12.949 10.868 1.00 76.75 125 ILE A N 1
ATOM 998 C CA . ILE A 1 125 ? 6.035 12.926 12.191 1.00 76.75 125 ILE A CA 1
ATOM 999 C C . ILE A 1 125 ? 6.390 11.483 12.532 1.00 76.75 125 ILE A C 1
ATOM 1001 O O . ILE A 1 125 ? 5.516 10.622 12.577 1.00 76.75 125 ILE A O 1
ATOM 1005 N N . PHE A 1 126 ? 7.667 11.237 12.822 1.00 76.56 126 PHE A N 1
ATOM 1006 C CA . PHE A 1 126 ? 8.172 9.907 13.148 1.00 76.56 126 PHE A CA 1
ATOM 1007 C C . PHE A 1 126 ? 8.782 9.878 14.533 1.00 76.56 126 PHE A C 1
ATOM 1009 O O . PHE A 1 126 ? 9.543 10.766 14.915 1.00 76.56 126 PHE A O 1
ATOM 1016 N N . ARG A 1 127 ? 8.478 8.806 15.259 1.00 79.25 127 ARG A N 1
ATOM 1017 C CA . ARG A 1 127 ? 9.104 8.504 16.547 1.00 79.25 127 ARG A CA 1
ATOM 1018 C C . ARG A 1 127 ? 10.470 7.844 16.372 1.00 79.25 127 ARG A C 1
ATOM 1020 O O . ARG A 1 127 ? 11.356 8.044 17.197 1.00 79.25 127 ARG A O 1
ATOM 1027 N N . GLN A 1 128 ? 10.627 7.087 15.287 1.00 83.12 128 GLN A N 1
ATOM 1028 C CA . GLN A 1 128 ? 11.826 6.328 14.967 1.00 83.12 128 GLN A CA 1
ATOM 1029 C C . GLN A 1 128 ? 12.419 6.787 13.635 1.00 83.12 128 GLN A C 1
ATOM 1031 O O . GLN A 1 128 ? 11.791 6.657 12.586 1.00 83.12 128 GLN A O 1
ATOM 1036 N N . SER A 1 129 ? 13.642 7.312 13.679 1.00 79.00 129 SER A N 1
ATOM 1037 C CA . SER A 1 129 ? 14.409 7.709 12.492 1.00 79.00 129 SER A CA 1
ATOM 1038 C C . SER A 1 129 ? 15.563 6.755 12.178 1.00 79.00 129 SER A C 1
ATOM 1040 O O . SER A 1 129 ? 16.113 6.815 11.078 1.00 79.00 129 SER A O 1
ATOM 1042 N N . ASP A 1 130 ? 15.918 5.854 13.102 1.00 89.06 130 ASP A N 1
ATOM 1043 C CA . ASP A 1 130 ? 16.885 4.795 12.830 1.00 89.06 130 ASP A CA 1
ATOM 1044 C C . ASP A 1 130 ? 16.246 3.722 11.943 1.00 89.06 130 ASP A C 1
ATOM 1046 O O . ASP A 1 130 ? 15.216 3.134 12.279 1.00 89.06 130 ASP A O 1
ATOM 1050 N N . ILE A 1 131 ? 16.881 3.460 10.803 1.00 88.56 131 ILE A N 1
ATOM 1051 C CA . ILE A 1 131 ? 16.361 2.553 9.778 1.00 88.56 131 ILE A CA 1
ATOM 1052 C C . ILE A 1 131 ? 16.191 1.138 10.328 1.00 88.56 131 ILE A C 1
ATOM 1054 O O . ILE A 1 131 ? 15.153 0.513 10.111 1.00 88.56 131 ILE A O 1
ATOM 1058 N N . LYS A 1 132 ? 17.193 0.622 11.050 1.00 91.06 132 LYS A N 1
ATOM 1059 C CA . LYS A 1 132 ? 17.175 -0.755 11.547 1.00 91.06 132 LYS A CA 1
ATOM 1060 C C . LYS A 1 132 ? 16.085 -0.928 12.599 1.00 91.06 132 LYS A C 1
ATOM 1062 O O . LYS A 1 132 ? 15.273 -1.842 12.478 1.00 91.06 132 LYS A O 1
ATOM 1067 N N . LYS A 1 133 ? 16.032 -0.030 13.585 1.00 92.06 133 LYS A N 1
ATOM 1068 C CA . LYS A 1 133 ? 14.984 -0.054 14.612 1.00 92.06 133 LYS A CA 1
ATOM 1069 C C . LYS A 1 133 ? 13.599 0.111 13.998 1.00 92.06 133 LYS A C 1
ATOM 1071 O O . LYS A 1 133 ? 12.686 -0.602 14.384 1.00 92.06 133 LYS A O 1
ATOM 1076 N N . GLY A 1 134 ? 13.449 0.982 13.001 1.00 91.50 134 GLY A N 1
ATOM 1077 C CA . GLY A 1 134 ? 12.176 1.174 12.311 1.00 91.50 134 GLY A CA 1
ATOM 1078 C C . GLY A 1 134 ? 11.705 -0.063 11.537 1.00 91.50 134 GLY A C 1
ATOM 1079 O O . GLY A 1 134 ? 10.512 -0.365 11.522 1.00 91.50 134 GLY A O 1
ATOM 1080 N N . ILE A 1 135 ? 12.626 -0.829 10.941 1.00 93.31 135 ILE A N 1
ATOM 1081 C CA . ILE A 1 135 ? 12.312 -2.134 10.334 1.00 93.31 135 ILE A CA 1
ATOM 1082 C C . ILE A 1 135 ? 11.875 -3.135 11.410 1.00 93.31 135 ILE A C 1
ATOM 1084 O O . ILE A 1 135 ? 10.877 -3.831 11.230 1.00 93.31 135 ILE A O 1
ATOM 1088 N N . GLU A 1 136 ? 12.592 -3.203 12.532 1.00 94.50 136 GLU A N 1
ATOM 1089 C CA . GLU A 1 136 ? 12.256 -4.095 13.649 1.00 94.50 136 GLU A CA 1
ATOM 1090 C C . GLU A 1 136 ? 10.882 -3.751 14.247 1.00 94.50 136 GLU A C 1
ATOM 1092 O O . GLU A 1 136 ? 10.049 -4.638 14.417 1.00 94.50 136 GLU A O 1
ATOM 1097 N N . GLU A 1 137 ? 10.586 -2.469 14.465 1.00 93.25 137 GLU A N 1
ATOM 1098 C CA . GLU A 1 137 ? 9.271 -1.979 14.897 1.00 93.25 137 GLU A CA 1
ATOM 1099 C C . GLU A 1 137 ? 8.167 -2.307 13.882 1.00 93.25 137 GLU A C 1
ATOM 1101 O O . GLU A 1 137 ? 7.062 -2.691 14.275 1.00 93.25 137 GLU A O 1
ATOM 1106 N N . THR A 1 138 ? 8.463 -2.207 12.582 1.00 94.44 138 THR A N 1
ATOM 1107 C CA . THR A 1 138 ? 7.537 -2.615 11.515 1.00 94.44 138 THR A CA 1
ATOM 1108 C C . THR A 1 138 ? 7.217 -4.103 11.616 1.00 94.44 138 THR A C 1
ATOM 1110 O O . THR A 1 138 ? 6.050 -4.467 11.533 1.00 94.44 138 THR A O 1
ATOM 1113 N N . ILE A 1 139 ? 8.210 -4.964 11.861 1.00 96.75 139 ILE A N 1
ATOM 1114 C CA . ILE A 1 139 ? 7.994 -6.410 12.028 1.00 96.75 139 ILE A CA 1
ATOM 1115 C C . ILE A 1 139 ? 7.141 -6.708 13.265 1.00 96.75 139 ILE A C 1
ATOM 1117 O O . ILE A 1 139 ? 6.235 -7.531 13.179 1.00 96.75 139 ILE A O 1
ATOM 1121 N N . VAL A 1 140 ? 7.361 -6.016 14.388 1.00 96.50 140 VAL A N 1
ATOM 1122 C CA . VAL A 1 140 ? 6.496 -6.181 15.571 1.00 96.50 140 VAL A CA 1
ATOM 1123 C C . VAL A 1 140 ? 5.049 -5.810 15.233 1.00 96.50 140 VAL A C 1
ATOM 1125 O O . VAL A 1 140 ? 4.134 -6.560 15.549 1.00 96.50 140 VAL A O 1
ATOM 1128 N N . LYS A 1 141 ? 4.823 -4.696 14.527 1.00 96.00 141 LYS A N 1
ATOM 1129 C CA . LYS A 1 141 ? 3.471 -4.315 14.083 1.00 96.00 141 LYS A CA 1
ATOM 1130 C C . LYS A 1 141 ? 2.880 -5.313 13.080 1.00 96.00 141 LYS A C 1
ATOM 1132 O O . LYS A 1 141 ? 1.680 -5.564 13.108 1.00 96.00 141 LYS A O 1
ATOM 1137 N N . MET A 1 142 ? 3.699 -5.901 12.205 1.00 97.94 142 MET A N 1
ATOM 1138 C CA . MET A 1 142 ? 3.253 -6.988 11.333 1.00 97.94 142 MET A CA 1
ATOM 1139 C C . MET A 1 142 ? 2.726 -8.165 12.160 1.00 97.94 142 MET A C 1
ATOM 1141 O O . MET A 1 142 ? 1.674 -8.704 11.831 1.00 97.94 142 MET A O 1
ATOM 1145 N N . ASP A 1 143 ? 3.427 -8.542 13.230 1.00 98.25 143 ASP A N 1
ATOM 1146 C CA . ASP A 1 143 ? 3.009 -9.627 14.122 1.00 98.25 143 ASP A CA 1
ATOM 1147 C C . ASP A 1 143 ? 1.715 -9.278 14.873 1.00 98.25 143 ASP A C 1
ATOM 1149 O O . ASP A 1 143 ? 0.790 -10.090 14.884 1.00 98.25 143 ASP A O 1
ATOM 1153 N N . ASP A 1 144 ? 1.599 -8.054 15.398 1.00 97.62 144 ASP A N 1
ATOM 1154 C CA . ASP A 1 144 ? 0.397 -7.570 16.097 1.00 97.62 144 ASP A CA 1
ATOM 1155 C C . ASP A 1 144 ? -0.858 -7.620 15.202 1.00 97.62 144 ASP A C 1
ATOM 1157 O O . ASP A 1 144 ? -1.958 -7.932 15.670 1.00 97.62 144 ASP A O 1
ATOM 1161 N N . LEU A 1 145 ? -0.706 -7.346 13.901 1.00 98.31 145 LEU A N 1
ATOM 1162 C CA . LEU A 1 145 ? -1.817 -7.261 12.945 1.00 98.31 145 LEU A CA 1
ATOM 1163 C C . LEU A 1 145 ? -2.066 -8.558 12.159 1.00 98.31 145 LEU A C 1
ATOM 1165 O O . LEU A 1 145 ? -3.151 -8.729 11.602 1.00 98.31 145 LEU A O 1
ATOM 1169 N N . GLY A 1 146 ? -1.107 -9.487 12.135 1.00 98.31 146 GLY A N 1
ATOM 1170 C CA . GLY A 1 146 ? -1.183 -10.726 11.353 1.00 98.31 146 GLY A CA 1
ATOM 1171 C C . GLY A 1 146 ? -0.691 -10.577 9.907 1.00 98.31 146 GLY A C 1
ATOM 1172 O O . GLY A 1 146 ? -1.093 -11.336 9.031 1.00 98.31 146 GLY A O 1
ATOM 1173 N N . ILE A 1 147 ? 0.181 -9.603 9.629 1.00 98.62 147 ILE A N 1
ATOM 1174 C CA . ILE A 1 147 ? 0.776 -9.396 8.304 1.00 98.62 147 ILE A CA 1
ATOM 1175 C C . ILE A 1 147 ? 1.956 -10.358 8.116 1.00 98.62 147 ILE A C 1
ATOM 1177 O O . ILE A 1 147 ? 2.986 -10.284 8.793 1.00 98.62 147 ILE A O 1
ATOM 1181 N N . ASN A 1 148 ? 1.845 -11.280 7.160 1.00 98.62 148 ASN A N 1
ATOM 1182 C CA . ASN A 1 148 ? 2.866 -12.307 6.951 1.00 98.62 148 ASN A CA 1
ATOM 1183 C C . ASN A 1 148 ? 4.095 -11.748 6.235 1.00 98.62 148 ASN A C 1
ATOM 1185 O O . ASN A 1 148 ? 5.226 -12.121 6.571 1.00 98.62 148 ASN A O 1
ATOM 1189 N N . ARG A 1 149 ? 3.882 -10.861 5.257 1.00 98.62 149 ARG A N 1
ATOM 1190 C CA . ARG A 1 149 ? 4.952 -10.281 4.441 1.00 98.62 149 ARG A CA 1
ATOM 1191 C C . ARG A 1 149 ? 4.638 -8.857 4.000 1.00 98.62 149 ARG A C 1
ATOM 1193 O O . ARG A 1 149 ? 3.491 -8.560 3.696 1.00 98.62 149 ARG A O 1
ATOM 1200 N N . ILE A 1 150 ? 5.671 -8.024 3.893 1.00 98.56 150 ILE A N 1
ATOM 1201 C CA . ILE A 1 150 ? 5.592 -6.704 3.248 1.00 98.56 150 ILE A CA 1
ATOM 1202 C C . ILE A 1 150 ? 6.600 -6.634 2.098 1.00 98.56 150 ILE A C 1
ATOM 1204 O O . ILE A 1 150 ? 7.736 -7.103 2.226 1.00 98.56 150 ILE A O 1
ATOM 1208 N N . ILE A 1 151 ? 6.189 -6.051 0.971 1.00 98.56 151 ILE A N 1
ATOM 1209 C CA . ILE A 1 151 ? 7.084 -5.656 -0.118 1.00 98.56 151 ILE A CA 1
ATOM 1210 C C . ILE A 1 151 ? 7.420 -4.170 0.056 1.00 98.56 151 ILE A C 1
ATOM 1212 O O . ILE A 1 151 ? 6.592 -3.295 -0.190 1.00 98.56 151 ILE A O 1
ATOM 1216 N N . LEU A 1 152 ? 8.637 -3.899 0.519 1.00 95.81 152 LEU A N 1
ATOM 1217 C CA . LEU A 1 152 ? 9.097 -2.569 0.900 1.00 95.81 152 LEU A CA 1
ATOM 1218 C C . LEU A 1 152 ? 9.892 -1.891 -0.209 1.00 95.81 152 LEU A C 1
ATOM 1220 O O . LEU A 1 152 ? 10.661 -2.528 -0.929 1.00 95.81 152 LEU A O 1
ATOM 1224 N N . THR A 1 153 ? 9.799 -0.571 -0.256 1.00 95.75 153 THR A N 1
ATOM 1225 C CA . THR A 1 153 ? 10.769 0.288 -0.925 1.00 95.75 153 THR A CA 1
ATOM 1226 C C . THR A 1 153 ? 11.689 0.914 0.116 1.00 95.75 153 THR A C 1
ATOM 1228 O O . THR A 1 153 ? 11.241 1.376 1.163 1.00 95.75 153 THR A O 1
ATOM 1231 N N . TYR A 1 154 ? 12.992 0.918 -0.157 1.00 94.06 154 TYR A N 1
ATOM 1232 C CA . TYR A 1 154 ? 13.947 1.634 0.681 1.00 94.06 154 TYR A CA 1
ATOM 1233 C C . TYR A 1 154 ? 13.890 3.127 0.366 1.00 94.06 154 TYR A C 1
ATOM 1235 O O . TYR A 1 154 ? 14.301 3.553 -0.714 1.00 94.06 154 TYR A O 1
ATOM 1243 N N . GLU A 1 155 ? 13.376 3.907 1.310 1.00 90.94 155 GLU A N 1
ATOM 1244 C CA . GLU A 1 155 ? 13.023 5.312 1.099 1.00 90.94 155 GLU A CA 1
ATOM 1245 C C . GLU A 1 155 ? 14.201 6.184 0.619 1.00 90.94 155 GLU A C 1
ATOM 1247 O O . GLU A 1 155 ? 14.039 6.913 -0.364 1.00 90.94 155 GLU A O 1
ATOM 1252 N N . PRO A 1 156 ? 15.426 6.069 1.178 1.00 90.75 156 PRO A N 1
ATOM 1253 C CA . PRO A 1 156 ? 16.565 6.835 0.671 1.00 90.75 156 PRO A CA 1
ATOM 1254 C C . PRO A 1 156 ? 16.906 6.556 -0.801 1.00 90.75 156 PRO A C 1
ATOM 1256 O O . PRO A 1 156 ? 17.376 7.456 -1.495 1.00 90.75 156 PRO A O 1
ATOM 1259 N N . ALA A 1 157 ? 16.648 5.348 -1.319 1.00 93.19 157 ALA A N 1
ATOM 1260 C CA . ALA A 1 157 ? 16.957 5.010 -2.712 1.00 93.19 157 ALA A CA 1
ATOM 1261 C C . ALA A 1 157 ? 15.993 5.630 -3.731 1.00 93.19 157 ALA A C 1
ATOM 1263 O O . ALA A 1 157 ? 16.316 5.684 -4.914 1.00 93.19 157 ALA A O 1
ATOM 1264 N N . LEU A 1 158 ? 14.835 6.133 -3.297 1.00 92.69 158 LEU A N 1
ATOM 1265 C CA . LEU A 1 158 ? 13.896 6.822 -4.183 1.00 92.69 158 LEU A CA 1
ATOM 1266 C C . LEU A 1 158 ? 14.370 8.226 -4.580 1.00 92.69 158 LEU A C 1
ATOM 1268 O O . LEU A 1 158 ? 13.905 8.767 -5.582 1.00 92.69 158 LEU A O 1
ATOM 1272 N N . PHE A 1 159 ? 15.287 8.813 -3.809 1.00 90.25 159 PHE A N 1
ATOM 1273 C CA . PHE A 1 159 ? 15.726 10.206 -3.958 1.00 90.25 159 PHE A CA 1
ATOM 1274 C C . PHE A 1 159 ? 17.245 10.375 -3.936 1.00 90.25 159 PHE A C 1
ATOM 1276 O O . PHE A 1 159 ? 17.744 11.473 -4.168 1.00 90.25 159 PHE A O 1
ATOM 1283 N N . GLY A 1 160 ? 17.970 9.301 -3.639 1.00 85.06 160 GLY A N 1
ATOM 1284 C CA . GLY A 1 160 ? 19.420 9.237 -3.693 1.00 85.06 160 GLY A CA 1
ATOM 1285 C C . GLY A 1 160 ? 19.948 8.726 -5.038 1.00 85.06 160 GLY A C 1
ATOM 1286 O O . GLY A 1 160 ? 19.175 8.368 -5.931 1.00 85.06 160 GLY A O 1
ATOM 1287 N N . PRO A 1 161 ? 21.282 8.668 -5.181 1.00 84.81 161 PRO A N 1
ATOM 1288 C CA . PRO A 1 161 ? 21.926 8.080 -6.348 1.00 84.81 161 PRO A CA 1
ATOM 1289 C C . PRO A 1 161 ? 21.672 6.559 -6.428 1.00 84.81 161 PRO A C 1
ATOM 1291 O O . PRO A 1 161 ? 21.382 5.921 -5.411 1.00 84.81 161 PRO A O 1
ATOM 1294 N N . PRO A 1 162 ? 21.875 5.922 -7.598 1.00 78.38 162 PRO A N 1
ATOM 1295 C CA . PRO A 1 162 ? 21.618 4.490 -7.810 1.00 78.38 162 PRO A CA 1
ATOM 1296 C C . PRO A 1 162 ? 22.225 3.533 -6.775 1.00 78.38 162 PRO A C 1
ATOM 1298 O O . PRO A 1 162 ? 21.631 2.497 -6.457 1.00 78.38 162 PRO A O 1
ATOM 1301 N N . LEU A 1 163 ? 23.397 3.874 -6.224 1.00 79.56 163 LEU A N 1
ATOM 1302 C CA . LEU A 1 163 ? 24.106 3.068 -5.224 1.00 79.56 163 LEU A CA 1
ATOM 1303 C C . LEU A 1 163 ? 23.302 2.856 -3.930 1.00 79.56 163 LEU A C 1
ATOM 1305 O O . LEU A 1 163 ? 23.516 1.849 -3.253 1.00 79.56 163 LEU A O 1
ATOM 1309 N N . SER A 1 164 ? 22.327 3.715 -3.621 1.00 90.38 164 SER A N 1
ATOM 1310 C CA . SER A 1 164 ? 21.437 3.550 -2.465 1.00 90.38 164 SER A CA 1
ATOM 1311 C C . SER A 1 164 ? 20.631 2.241 -2.507 1.00 90.38 164 SER A C 1
ATOM 1313 O O . SER A 1 164 ? 20.289 1.695 -1.460 1.00 90.38 164 SER A O 1
ATOM 1315 N N . ASN A 1 165 ? 20.391 1.654 -3.687 1.00 93.94 165 ASN A N 1
ATOM 1316 C CA . ASN A 1 165 ? 19.759 0.332 -3.789 1.00 93.94 165 ASN A CA 1
ATOM 1317 C C . ASN A 1 165 ? 20.664 -0.818 -3.295 1.00 93.94 165 ASN A C 1
ATOM 1319 O O . ASN A 1 165 ? 20.168 -1.863 -2.870 1.00 93.94 165 ASN A O 1
ATOM 1323 N N . GLN A 1 166 ? 21.992 -0.658 -3.322 1.00 94.44 166 GLN A N 1
ATOM 1324 C CA . GLN A 1 166 ? 22.911 -1.661 -2.762 1.00 94.44 166 GLN A CA 1
ATOM 1325 C C . GLN A 1 166 ? 22.858 -1.661 -1.233 1.00 94.44 166 GLN A C 1
ATOM 1327 O O . GLN A 1 166 ? 22.893 -2.721 -0.605 1.00 94.44 166 GLN A O 1
ATOM 1332 N N . GLU A 1 167 ? 22.736 -0.473 -0.642 1.00 93.69 167 GLU A N 1
ATOM 1333 C CA . GLU A 1 167 ? 22.518 -0.308 0.791 1.00 93.69 167 GLU A CA 1
ATOM 1334 C C . GLU A 1 167 ? 21.173 -0.909 1.216 1.00 93.69 167 GLU A C 1
ATOM 1336 O O . GLU A 1 167 ? 21.135 -1.698 2.163 1.00 93.69 167 GLU A O 1
ATOM 1341 N N . ALA A 1 168 ? 20.105 -0.632 0.457 1.00 93.44 168 ALA A N 1
ATOM 1342 C CA . ALA A 1 168 ? 18.784 -1.222 0.662 1.00 93.44 168 ALA A CA 1
ATOM 1343 C C . ALA A 1 168 ? 18.850 -2.751 0.775 1.00 93.44 168 ALA A C 1
ATOM 1345 O O . ALA A 1 168 ? 18.347 -3.338 1.735 1.00 93.44 168 ALA A O 1
ATOM 1346 N N . GLU A 1 169 ? 19.517 -3.406 -0.181 1.00 94.38 169 GLU A N 1
ATOM 1347 C CA . GLU A 1 169 ? 19.677 -4.857 -0.155 1.00 94.38 169 GLU A CA 1
ATOM 1348 C C . GLU A 1 169 ? 20.438 -5.318 1.093 1.00 94.38 169 GLU A C 1
ATOM 1350 O O . GLU A 1 169 ? 20.017 -6.264 1.756 1.00 94.38 169 GLU A O 1
ATOM 1355 N N . LYS A 1 170 ? 21.545 -4.653 1.441 1.00 95.06 170 LYS A N 1
ATOM 1356 C CA . LYS A 1 170 ? 22.367 -5.013 2.604 1.00 95.06 170 LYS A CA 1
ATOM 1357 C C . LYS A 1 170 ? 21.573 -4.944 3.913 1.00 95.06 170 LYS A C 1
ATOM 1359 O O . LYS A 1 170 ? 21.734 -5.826 4.755 1.00 95.06 170 LYS A O 1
ATOM 1364 N N . ILE A 1 171 ? 20.740 -3.917 4.080 1.00 94.06 171 ILE A N 1
ATOM 1365 C CA . ILE A 1 171 ? 19.972 -3.673 5.307 1.00 94.06 171 ILE A CA 1
ATOM 1366 C C . ILE A 1 171 ? 18.750 -4.591 5.402 1.00 94.06 171 ILE A C 1
ATOM 1368 O O . ILE A 1 171 ? 18.470 -5.125 6.474 1.00 94.06 171 ILE A O 1
ATOM 1372 N N . LEU A 1 172 ? 18.022 -4.793 4.299 1.00 94.88 172 LEU A N 1
ATOM 1373 C CA . LEU A 1 172 ? 16.714 -5.455 4.331 1.00 94.88 172 LEU A CA 1
ATOM 1374 C C . LEU A 1 172 ? 16.777 -6.972 4.109 1.00 94.88 172 LEU A C 1
ATOM 1376 O O . LEU A 1 172 ? 15.945 -7.713 4.633 1.00 94.88 172 LEU A O 1
ATOM 1380 N N . LYS A 1 173 ? 17.776 -7.470 3.372 1.00 95.25 173 LYS A N 1
ATOM 1381 C CA . LYS A 1 173 ? 17.925 -8.903 3.066 1.00 95.25 173 LYS A CA 1
ATOM 1382 C C . LYS A 1 173 ? 18.057 -9.824 4.289 1.00 95.25 173 LYS A C 1
ATOM 1384 O O . LYS A 1 173 ? 17.561 -10.951 4.192 1.00 95.25 173 LYS A O 1
ATOM 1389 N N . PRO A 1 174 ? 18.645 -9.413 5.433 1.00 96.25 174 PRO A N 1
ATOM 1390 C CA . PRO A 1 174 ? 18.588 -10.196 6.671 1.00 96.25 174 PRO A CA 1
ATOM 1391 C C . PRO A 1 174 ? 17.161 -10.561 7.112 1.00 96.25 174 PRO A C 1
ATOM 1393 O O . PRO A 1 174 ? 16.963 -11.612 7.712 1.00 96.25 174 PRO A O 1
ATOM 1396 N N . TYR A 1 175 ? 16.160 -9.757 6.741 1.00 97.00 175 TYR A N 1
ATOM 1397 C CA . TYR A 1 175 ? 14.749 -9.947 7.086 1.00 97.00 175 TYR A CA 1
ATOM 1398 C C . TYR A 1 175 ? 13.929 -10.595 5.951 1.00 97.00 175 TYR A C 1
ATOM 1400 O O . TYR A 1 175 ? 12.701 -10.527 5.939 1.00 97.00 175 TYR A O 1
ATOM 1408 N N . ARG A 1 176 ? 14.573 -11.242 4.964 1.00 96.81 176 ARG A N 1
ATOM 1409 C CA . ARG A 1 176 ? 13.924 -11.798 3.750 1.00 96.81 176 ARG A CA 1
ATOM 1410 C C . ARG A 1 176 ? 12.812 -12.832 3.997 1.00 96.81 176 ARG A C 1
ATOM 1412 O O . ARG A 1 176 ? 12.000 -13.116 3.111 1.00 96.81 176 ARG A O 1
ATOM 1419 N N . ASN A 1 177 ? 12.773 -13.428 5.186 1.00 96.69 177 ASN A N 1
ATOM 1420 C CA . ASN A 1 177 ? 11.695 -14.322 5.618 1.00 96.69 177 ASN A CA 1
ATOM 1421 C C . ASN A 1 177 ? 10.366 -13.576 5.830 1.00 96.69 177 ASN A C 1
ATOM 1423 O O . ASN A 1 177 ? 9.311 -14.187 5.679 1.00 96.69 177 ASN A O 1
ATOM 1427 N N . ARG A 1 178 ? 10.416 -12.272 6.115 1.00 97.69 178 ARG A N 1
ATOM 1428 C CA . ARG A 1 178 ? 9.255 -11.398 6.330 1.00 97.69 178 ARG A CA 1
ATOM 1429 C C . ARG A 1 178 ? 9.146 -10.281 5.300 1.00 97.69 178 ARG A C 1
ATOM 1431 O O . ARG A 1 178 ? 8.052 -9.790 5.064 1.00 97.69 178 ARG A O 1
ATOM 1438 N N . LEU A 1 179 ? 10.248 -9.900 4.662 1.00 98.00 179 LEU A N 1
ATOM 1439 C CA . LEU A 1 179 ? 10.305 -8.746 3.771 1.00 98.00 179 LEU A CA 1
ATOM 1440 C C . LEU A 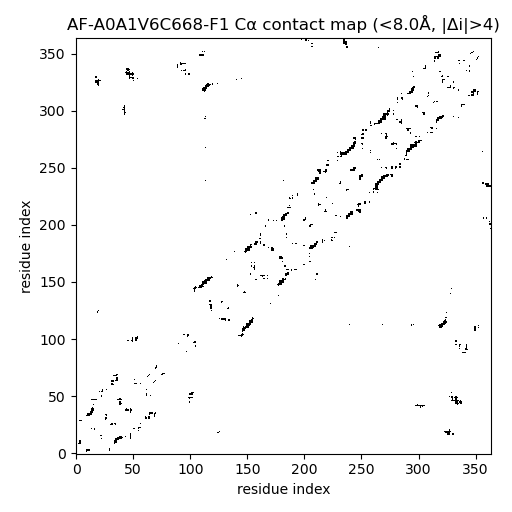1 179 ? 10.770 -9.138 2.366 1.00 98.00 179 LEU A C 1
ATOM 1442 O O . LEU A 1 179 ? 11.570 -10.058 2.177 1.00 98.00 179 LEU A O 1
ATOM 1446 N N . SER A 1 180 ? 10.271 -8.410 1.378 1.00 98.19 180 SER A N 1
ATOM 1447 C CA . SER A 1 180 ? 10.760 -8.388 -0.003 1.00 98.19 180 SER A CA 1
ATOM 1448 C C . SER A 1 180 ? 10.990 -6.936 -0.418 1.00 98.19 180 SER A C 1
ATOM 1450 O O . SER A 1 180 ? 10.437 -6.036 0.207 1.00 98.19 180 SER A O 1
ATOM 1452 N N . GLY A 1 181 ? 11.802 -6.692 -1.447 1.00 97.88 181 GLY A N 1
ATOM 1453 C CA . GLY A 1 181 ? 12.104 -5.335 -1.907 1.00 97.88 181 GLY A CA 1
ATOM 1454 C C . GLY A 1 181 ? 11.463 -4.984 -3.250 1.00 97.88 181 GLY A C 1
ATOM 1455 O O . GLY A 1 181 ? 11.426 -5.819 -4.155 1.00 97.88 181 GLY A O 1
ATOM 1456 N N . TYR A 1 182 ? 11.070 -3.730 -3.434 1.00 98.62 182 TYR A N 1
ATOM 1457 C CA . TYR A 1 182 ? 11.067 -3.095 -4.750 1.00 98.62 182 TYR A CA 1
ATOM 1458 C C . TYR A 1 182 ? 12.405 -2.393 -4.973 1.00 98.62 182 TYR A C 1
ATOM 1460 O O . TYR A 1 182 ? 12.908 -1.703 -4.087 1.00 98.62 182 TYR A O 1
ATOM 1468 N N . LEU A 1 183 ? 12.991 -2.579 -6.155 1.00 98.00 183 LEU A N 1
ATOM 1469 C CA . LEU A 1 183 ? 14.137 -1.797 -6.591 1.00 98.00 183 LEU A CA 1
ATOM 1470 C C . LEU A 1 183 ? 13.642 -0.379 -6.888 1.00 98.00 183 LEU A C 1
ATOM 1472 O O . LEU A 1 183 ? 12.803 -0.189 -7.774 1.00 98.00 183 LEU A O 1
ATOM 1476 N N . ALA A 1 184 ? 14.124 0.606 -6.135 1.00 97.50 184 ALA A N 1
ATOM 1477 C CA . ALA A 1 184 ? 13.762 1.995 -6.366 1.00 97.50 184 ALA A CA 1
ATOM 1478 C C . ALA A 1 184 ? 14.416 2.469 -7.666 1.00 97.50 184 ALA A C 1
ATOM 1480 O O . ALA A 1 184 ? 15.625 2.308 -7.856 1.00 97.50 184 ALA A O 1
ATOM 1481 N N . PHE A 1 185 ? 13.620 3.050 -8.559 1.00 97.69 185 PHE A N 1
ATOM 1482 C CA . PHE A 1 185 ? 14.104 3.576 -9.825 1.00 97.69 185 PHE A CA 1
ATOM 1483 C C . PHE A 1 185 ? 13.736 5.052 -9.960 1.00 97.69 185 PHE A C 1
ATOM 1485 O O . PHE A 1 185 ? 12.564 5.428 -9.905 1.00 97.69 185 PHE A O 1
ATOM 1492 N N . ASN A 1 186 ? 14.763 5.875 -10.152 1.00 97.00 186 ASN A N 1
ATOM 1493 C CA . ASN A 1 186 ? 14.640 7.285 -10.484 1.00 97.00 186 ASN A CA 1
ATOM 1494 C C . ASN A 1 186 ? 15.114 7.472 -11.938 1.00 97.00 186 ASN A C 1
ATOM 1496 O O . ASN A 1 186 ? 16.284 7.194 -12.222 1.00 97.00 186 ASN A O 1
ATOM 1500 N N . PRO A 1 187 ? 14.238 7.918 -12.859 1.00 96.62 187 PRO A N 1
ATOM 1501 C CA . PRO A 1 187 ? 14.556 8.040 -14.282 1.00 96.62 187 PRO A CA 1
ATOM 1502 C C . PRO A 1 187 ? 15.702 9.013 -14.575 1.00 96.62 187 PRO A C 1
ATOM 1504 O O . PRO A 1 187 ? 16.379 8.856 -15.588 1.00 96.62 187 PRO A O 1
ATOM 1507 N N . LEU A 1 188 ? 15.976 9.968 -13.678 1.00 96.25 188 LEU A N 1
ATOM 1508 C CA . LEU A 1 188 ? 17.091 10.911 -13.818 1.00 96.25 188 LEU A CA 1
ATOM 1509 C C . LEU A 1 188 ? 18.463 10.217 -13.798 1.00 96.25 188 LEU A C 1
ATOM 1511 O O . LEU A 1 188 ? 19.439 10.791 -14.265 1.00 96.25 188 LEU A O 1
ATOM 1515 N N . TYR A 1 189 ? 18.523 8.979 -13.300 1.00 96.00 189 TYR A N 1
ATOM 1516 C CA . TYR A 1 189 ? 19.723 8.141 -13.259 1.00 96.00 189 TYR A CA 1
ATOM 1517 C C . TYR A 1 189 ? 19.561 6.854 -14.083 1.00 96.00 189 TYR A C 1
ATOM 1519 O O . TYR A 1 189 ? 20.195 5.838 -13.792 1.00 96.00 189 TYR A O 1
ATOM 1527 N N . SER A 1 190 ? 18.677 6.863 -15.089 1.00 96.00 190 SER A N 1
ATOM 1528 C CA . SER A 1 190 ? 18.311 5.668 -15.863 1.00 96.00 190 SER A CA 1
ATOM 1529 C C . SER A 1 190 ? 19.527 4.954 -16.465 1.00 96.00 190 SER A C 1
ATOM 1531 O O . SER A 1 190 ? 19.681 3.743 -16.283 1.00 96.00 190 SER A O 1
ATOM 1533 N N . GLU A 1 191 ? 20.433 5.697 -17.105 1.00 95.62 191 GLU A N 1
ATOM 1534 C CA . GLU A 1 191 ? 21.645 5.143 -17.725 1.00 95.62 191 GLU A CA 1
ATOM 1535 C C . GLU A 1 191 ? 22.620 4.552 -16.696 1.00 95.62 191 GLU A C 1
ATOM 1537 O O . GLU A 1 191 ? 23.295 3.562 -16.973 1.00 95.62 191 GLU A O 1
ATOM 1542 N N . GLU A 1 192 ? 22.659 5.112 -15.486 1.00 95.62 192 GLU A N 1
ATOM 1543 C CA . GLU A 1 192 ? 23.561 4.673 -14.421 1.00 95.62 192 GLU A CA 1
ATOM 1544 C C . GLU A 1 192 ? 23.079 3.388 -13.735 1.00 95.62 192 GLU A C 1
ATOM 1546 O O . GLU A 1 192 ? 23.893 2.536 -13.379 1.00 95.62 192 GLU A O 1
ATOM 1551 N N . ILE A 1 193 ? 21.764 3.227 -13.532 1.00 95.31 193 ILE A N 1
ATOM 1552 C CA . ILE A 1 193 ? 21.207 2.089 -12.783 1.00 95.31 193 ILE A CA 1
ATOM 1553 C C . ILE A 1 193 ? 20.847 0.889 -13.666 1.00 95.31 193 ILE A C 1
ATOM 1555 O O . ILE A 1 193 ? 21.000 -0.255 -13.229 1.00 95.31 193 ILE A O 1
ATOM 1559 N N . SER A 1 194 ? 20.391 1.123 -14.900 1.00 96.62 194 SER A N 1
ATOM 1560 C CA . SER A 1 194 ? 19.865 0.067 -15.778 1.00 96.62 194 SER A CA 1
ATOM 1561 C C . SER A 1 194 ? 20.856 -1.073 -16.063 1.00 96.62 194 SER A C 1
ATOM 1563 O O . SER A 1 194 ? 20.435 -2.233 -16.018 1.00 96.62 194 SER A O 1
ATOM 1565 N N . PRO A 1 195 ? 22.173 -0.822 -16.253 1.00 96.31 195 PRO A N 1
ATOM 1566 C CA . PRO A 1 195 ? 23.160 -1.892 -16.427 1.00 96.31 195 PRO A CA 1
ATOM 1567 C C . PRO A 1 195 ? 23.266 -2.864 -15.238 1.00 96.31 195 PRO A C 1
ATOM 1569 O O . PRO A 1 195 ? 23.791 -3.965 -15.388 1.00 96.31 195 PRO A O 1
ATOM 1572 N N . TYR A 1 196 ? 22.767 -2.484 -14.056 1.00 95.88 196 TYR A N 1
ATOM 1573 C CA . TYR A 1 196 ? 22.868 -3.273 -12.826 1.00 95.88 196 TYR A CA 1
ATOM 1574 C C . TYR A 1 196 ? 21.585 -4.027 -12.454 1.00 95.88 196 TYR A C 1
ATOM 1576 O O . TYR A 1 196 ? 21.569 -4.698 -11.418 1.00 95.88 196 TYR A O 1
ATOM 1584 N N . PHE A 1 197 ? 20.519 -3.967 -13.262 1.00 97.44 197 PHE A N 1
ATOM 1585 C CA . PHE A 1 197 ? 19.254 -4.645 -12.944 1.00 97.44 197 PHE A CA 1
ATOM 1586 C C . PHE A 1 197 ? 19.442 -6.143 -12.677 1.00 97.44 197 PHE A C 1
ATOM 1588 O O . PHE A 1 197 ? 19.036 -6.619 -11.616 1.00 97.44 197 PHE A O 1
ATOM 1595 N N . ASP A 1 198 ? 20.140 -6.871 -13.554 1.00 97.62 198 ASP A N 1
ATOM 1596 C CA . ASP A 1 198 ? 20.383 -8.307 -13.359 1.00 97.62 198 ASP A CA 1
ATOM 1597 C C . ASP A 1 198 ? 21.102 -8.593 -12.038 1.00 97.62 198 ASP A C 1
ATOM 1599 O O . ASP A 1 198 ? 20.700 -9.491 -11.297 1.00 97.62 198 ASP A O 1
ATOM 1603 N N . ARG A 1 199 ? 22.100 -7.778 -11.671 1.00 96.00 199 ARG A N 1
ATOM 1604 C CA . ARG A 1 199 ? 22.809 -7.904 -10.388 1.00 96.00 199 ARG A CA 1
ATOM 1605 C C . ARG A 1 199 ? 21.854 -7.786 -9.201 1.00 96.00 199 ARG A C 1
ATOM 1607 O O . ARG A 1 199 ? 21.992 -8.549 -8.248 1.00 96.00 199 ARG A O 1
ATOM 1614 N N . PHE A 1 200 ? 20.912 -6.844 -9.229 1.00 96.25 200 PHE A N 1
ATOM 1615 C CA . PHE A 1 200 ? 19.950 -6.656 -8.140 1.00 96.25 200 PHE A CA 1
ATOM 1616 C C . PHE A 1 200 ? 18.892 -7.762 -8.092 1.00 96.25 200 PHE A C 1
ATOM 1618 O O . PHE A 1 200 ? 18.597 -8.285 -7.018 1.00 96.25 200 PHE A O 1
ATOM 1625 N N . PHE A 1 201 ? 18.336 -8.153 -9.239 1.00 97.50 201 PHE A N 1
ATOM 1626 C CA . PHE A 1 201 ? 17.248 -9.129 -9.284 1.00 97.50 201 PHE A CA 1
ATOM 1627 C C . PHE A 1 201 ? 17.718 -10.577 -9.115 1.00 97.50 201 PHE A C 1
ATOM 1629 O O . PHE A 1 201 ? 16.959 -11.391 -8.584 1.00 97.50 201 PHE A O 1
ATOM 1636 N N . LYS A 1 202 ? 18.966 -10.911 -9.477 1.00 96.00 202 LYS A N 1
ATOM 1637 C CA . LYS A 1 202 ? 19.535 -12.267 -9.331 1.00 96.00 202 LYS A CA 1
ATOM 1638 C C . LYS A 1 202 ? 19.577 -12.751 -7.882 1.00 96.00 202 LYS A C 1
ATOM 1640 O O . LYS A 1 202 ? 19.558 -13.952 -7.629 1.00 96.00 202 LYS A O 1
ATOM 1645 N N . THR A 1 203 ? 19.587 -11.839 -6.913 1.00 92.62 203 THR A N 1
ATOM 1646 C CA . THR A 1 203 ? 19.633 -12.205 -5.491 1.00 92.62 203 THR A CA 1
ATOM 1647 C C . THR A 1 203 ? 18.290 -12.683 -4.939 1.00 92.62 203 THR A C 1
ATOM 1649 O O . THR A 1 203 ? 18.246 -13.262 -3.849 1.00 92.62 203 THR A O 1
ATOM 1652 N N . GLY A 1 204 ? 17.199 -12.443 -5.676 1.00 94.50 204 GLY A N 1
ATOM 1653 C CA . GLY A 1 204 ? 15.837 -12.823 -5.305 1.00 94.50 204 GLY A CA 1
ATOM 1654 C C . GLY A 1 204 ? 15.235 -12.008 -4.157 1.00 94.50 204 GLY A C 1
ATOM 1655 O O . GLY A 1 204 ? 14.146 -12.345 -3.698 1.00 94.50 204 GLY A O 1
ATOM 1656 N N . PHE A 1 205 ? 15.922 -10.971 -3.661 1.00 97.19 205 PHE A N 1
ATOM 1657 C CA . PHE A 1 205 ? 15.364 -10.072 -2.646 1.00 97.19 205 PHE A CA 1
ATOM 1658 C C . PHE A 1 205 ? 14.422 -9.034 -3.268 1.00 97.19 205 PHE A C 1
ATOM 1660 O O . PHE A 1 205 ? 13.295 -8.862 -2.798 1.00 97.19 205 PHE A O 1
ATOM 1667 N N . PHE A 1 206 ? 14.868 -8.380 -4.345 1.00 98.31 206 PHE A N 1
ATOM 1668 C CA . PHE A 1 206 ? 14.022 -7.477 -5.113 1.00 98.31 206 PHE A CA 1
ATOM 1669 C C . PHE A 1 206 ? 13.078 -8.271 -6.017 1.00 98.31 206 PHE A C 1
ATOM 1671 O O . PHE A 1 206 ? 13.507 -9.136 -6.786 1.00 98.31 206 PHE A O 1
ATOM 1678 N N . VAL A 1 207 ? 11.782 -7.985 -5.923 1.00 98.50 207 VAL A N 1
ATOM 1679 C CA . VAL A 1 207 ? 10.742 -8.681 -6.691 1.00 98.50 207 VAL A CA 1
ATOM 1680 C C . VAL A 1 207 ? 10.256 -7.865 -7.879 1.00 98.50 207 VAL A C 1
ATOM 1682 O O . VAL A 1 207 ? 9.892 -8.458 -8.887 1.00 98.50 207 VAL A O 1
ATOM 1685 N N . GLY A 1 208 ? 10.335 -6.537 -7.812 1.00 98.56 208 GLY A N 1
ATOM 1686 C CA . GLY A 1 208 ? 9.920 -5.626 -8.876 1.00 98.56 208 GLY A CA 1
ATOM 1687 C C . GLY A 1 208 ? 10.533 -4.240 -8.722 1.00 98.56 208 GLY A C 1
ATOM 1688 O O . GLY A 1 208 ? 11.516 -4.087 -8.001 1.00 98.56 208 GLY A O 1
ATOM 1689 N N . PHE A 1 209 ? 9.928 -3.238 -9.354 1.00 98.81 209 PHE A N 1
ATOM 1690 C CA . PHE A 1 209 ? 10.367 -1.839 -9.294 1.00 98.81 209 PHE A CA 1
ATOM 1691 C C . PHE A 1 209 ? 9.387 -0.951 -8.519 1.00 98.81 209 PHE A C 1
ATOM 1693 O O . PHE A 1 209 ? 8.189 -1.234 -8.509 1.00 98.81 209 PHE A O 1
ATOM 1700 N N . LYS A 1 210 ? 9.884 0.147 -7.938 1.00 98.56 210 LYS A N 1
ATOM 1701 C CA . LYS A 1 210 ? 9.078 1.275 -7.441 1.00 98.56 210 LYS A CA 1
ATOM 1702 C C . LYS A 1 210 ? 9.511 2.558 -8.145 1.00 98.56 210 LYS A C 1
ATOM 1704 O O . LYS A 1 210 ? 10.707 2.843 -8.200 1.00 98.56 210 LYS A O 1
ATOM 1709 N N . ILE A 1 211 ? 8.544 3.337 -8.629 1.00 98.25 211 ILE A N 1
ATOM 1710 C CA . ILE A 1 211 ? 8.779 4.643 -9.268 1.00 98.25 211 ILE A CA 1
ATOM 1711 C C . ILE A 1 211 ? 7.846 5.730 -8.714 1.00 98.25 211 ILE A C 1
ATOM 1713 O O . ILE A 1 211 ? 6.721 5.429 -8.301 1.00 98.25 211 ILE A O 1
ATOM 1717 N N . LEU A 1 212 ? 8.319 6.985 -8.721 1.00 96.88 212 LEU A N 1
ATOM 1718 C CA . LEU A 1 212 ? 7.621 8.173 -8.203 1.00 96.88 212 LEU A CA 1
ATOM 1719 C C . LEU A 1 212 ? 7.644 9.343 -9.215 1.00 96.88 212 LEU A C 1
ATOM 1721 O O . LEU A 1 212 ? 8.330 10.338 -8.978 1.00 96.88 212 LEU A O 1
ATOM 1725 N N . PRO A 1 213 ? 6.912 9.254 -10.340 1.00 97.56 213 PRO A N 1
ATOM 1726 C CA . PRO A 1 213 ? 7.078 10.185 -11.462 1.00 97.56 213 PRO A CA 1
ATOM 1727 C C . PRO A 1 213 ? 6.849 11.657 -11.090 1.00 97.56 213 PRO A C 1
ATOM 1729 O O . PRO A 1 213 ? 7.683 12.505 -11.404 1.00 97.56 213 PRO A O 1
ATOM 1732 N N . ASP A 1 214 ? 5.782 11.956 -10.339 1.00 95.56 214 ASP A N 1
ATOM 1733 C CA . ASP A 1 214 ? 5.464 13.319 -9.880 1.00 95.56 214 ASP A CA 1
ATOM 1734 C C . ASP A 1 214 ? 6.556 13.910 -8.976 1.00 95.56 214 ASP A C 1
ATOM 1736 O O . ASP A 1 214 ? 6.877 15.093 -9.068 1.00 95.56 214 ASP A O 1
ATOM 1740 N N . TYR A 1 215 ? 7.178 13.080 -8.136 1.00 94.88 215 TYR A N 1
ATOM 1741 C CA . TYR A 1 215 ? 8.268 13.511 -7.262 1.00 94.88 215 TYR A CA 1
ATOM 1742 C C . TYR A 1 215 ? 9.587 13.709 -8.012 1.00 94.88 215 TYR A C 1
ATOM 1744 O O . TYR A 1 215 ? 10.420 14.508 -7.587 1.00 94.88 215 TYR A O 1
ATOM 1752 N N . HIS A 1 216 ? 9.797 12.964 -9.097 1.00 96.00 216 HIS A N 1
ATOM 1753 C CA . HIS A 1 216 ? 10.989 13.071 -9.939 1.00 96.00 216 HIS A CA 1
ATOM 1754 C C . HIS A 1 216 ? 10.849 14.153 -11.015 1.00 96.00 216 HIS A C 1
ATOM 1756 O O . HIS A 1 216 ? 11.855 14.562 -11.586 1.00 96.00 216 HIS A O 1
ATOM 1762 N N . GLY A 1 217 ? 9.629 14.638 -11.272 1.00 97.31 217 GLY A N 1
ATOM 1763 C CA . GLY A 1 217 ? 9.344 15.641 -12.298 1.00 97.31 217 GLY A CA 1
ATOM 1764 C C . GLY A 1 217 ? 9.513 15.111 -13.724 1.00 97.31 217 GLY A C 1
ATOM 1765 O O . GLY A 1 217 ? 9.839 15.882 -14.625 1.00 97.31 217 GLY A O 1
ATOM 1766 N N . VAL A 1 218 ? 9.333 13.802 -13.927 1.00 98.19 218 VAL A N 1
ATOM 1767 C CA . VAL A 1 218 ? 9.523 13.130 -15.222 1.00 98.19 218 VAL A CA 1
ATOM 1768 C C . VAL A 1 218 ? 8.267 12.323 -15.552 1.00 98.19 218 VAL A C 1
ATOM 1770 O O . VAL A 1 218 ? 7.882 11.468 -14.756 1.00 98.19 218 VAL A O 1
ATOM 1773 N N . PRO A 1 219 ? 7.602 12.563 -16.698 1.00 98.25 219 PRO A N 1
ATOM 1774 C CA . PRO A 1 219 ? 6.340 11.899 -17.005 1.00 98.25 219 PRO A CA 1
ATOM 1775 C C . PRO A 1 219 ? 6.546 10.421 -17.330 1.00 98.25 219 PRO A C 1
ATOM 1777 O O . PRO A 1 219 ? 7.548 10.045 -17.932 1.00 98.25 219 PRO A O 1
ATOM 1780 N N . LEU A 1 220 ? 5.561 9.576 -17.015 1.00 98.19 220 LEU A N 1
ATOM 1781 C CA . LEU A 1 220 ? 5.607 8.126 -17.283 1.00 98.19 220 LEU A CA 1
ATOM 1782 C C . LEU A 1 220 ? 5.874 7.754 -18.754 1.00 98.19 220 LEU A C 1
ATOM 1784 O O . LEU A 1 220 ? 6.337 6.649 -19.043 1.00 98.19 220 LEU A O 1
ATOM 1788 N N . THR A 1 221 ? 5.565 8.657 -19.685 1.00 98.12 221 THR A N 1
ATOM 1789 C CA . THR A 1 221 ? 5.803 8.491 -21.125 1.00 98.12 221 THR A CA 1
ATOM 1790 C C . THR A 1 221 ? 7.225 8.832 -21.561 1.00 98.12 221 THR A C 1
ATOM 1792 O O . THR A 1 221 ? 7.551 8.646 -22.733 1.00 98.12 221 THR A O 1
ATOM 1795 N N . ASP A 1 222 ? 8.055 9.361 -20.663 1.00 98.62 222 ASP A N 1
ATOM 1796 C CA . ASP A 1 222 ? 9.425 9.744 -20.977 1.00 98.62 222 ASP A CA 1
ATOM 1797 C C . ASP A 1 222 ? 10.291 8.513 -21.331 1.00 98.62 222 ASP A C 1
ATOM 1799 O O . ASP A 1 222 ? 10.190 7.471 -20.665 1.00 98.62 222 ASP A O 1
ATOM 1803 N N . PRO A 1 223 ? 11.159 8.599 -22.360 1.00 98.38 223 PRO A N 1
ATOM 1804 C CA . PRO A 1 223 ? 12.033 7.498 -22.762 1.00 98.38 223 PRO A CA 1
ATOM 1805 C C . PRO A 1 223 ? 12.955 6.967 -21.658 1.00 98.38 223 PRO A C 1
ATOM 1807 O O . PRO A 1 223 ? 13.331 5.797 -21.700 1.00 98.38 223 PRO A O 1
ATOM 1810 N N . SER A 1 224 ? 13.290 7.775 -20.650 1.00 98.31 224 SER A N 1
ATOM 1811 C CA . SER A 1 224 ? 14.120 7.357 -19.511 1.00 98.31 224 SER A CA 1
ATOM 1812 C C . SER A 1 224 ? 13.534 6.181 -18.716 1.00 98.31 224 SER A C 1
ATOM 1814 O O . SER A 1 224 ? 14.291 5.453 -18.073 1.00 98.31 224 SER A O 1
ATOM 1816 N N . TYR A 1 225 ? 12.224 5.920 -18.801 1.00 98.69 225 TYR A N 1
ATOM 1817 C CA . TYR A 1 225 ? 11.587 4.752 -18.183 1.00 98.69 225 TYR A CA 1
ATOM 1818 C C . TYR A 1 225 ? 11.628 3.472 -19.037 1.00 98.69 225 TYR A C 1
ATOM 1820 O O . TYR A 1 225 ? 11.327 2.393 -18.521 1.00 98.69 225 TYR A O 1
ATOM 1828 N N . ILE A 1 226 ? 12.012 3.547 -20.320 1.00 98.75 226 ILE A N 1
ATOM 1829 C CA . ILE A 1 226 ? 12.043 2.388 -21.234 1.00 98.75 226 ILE A CA 1
ATOM 1830 C C . ILE A 1 226 ? 12.800 1.187 -20.645 1.00 98.75 226 ILE A C 1
ATOM 1832 O O . ILE A 1 226 ? 12.238 0.090 -20.698 1.00 98.75 226 ILE A O 1
ATOM 1836 N N . PRO A 1 227 ? 13.987 1.344 -20.022 1.00 98.62 227 PRO A N 1
ATOM 1837 C CA . PRO A 1 227 ? 14.698 0.206 -19.444 1.00 98.62 227 PRO A CA 1
ATOM 1838 C C . PRO A 1 227 ? 13.887 -0.553 -18.388 1.00 98.62 227 PRO A C 1
ATOM 1840 O O . PRO A 1 227 ? 13.912 -1.782 -18.364 1.00 98.62 227 PRO A O 1
ATOM 1843 N N . VAL A 1 228 ? 13.126 0.149 -17.540 1.00 98.50 228 VAL A N 1
ATOM 1844 C CA . VAL A 1 228 ? 12.248 -0.482 -16.538 1.00 98.50 228 VAL A CA 1
ATOM 1845 C C . VAL A 1 228 ? 11.110 -1.233 -17.215 1.00 98.50 228 VAL A C 1
ATOM 1847 O O . VAL A 1 228 ? 10.829 -2.374 -16.844 1.00 98.50 228 VAL A O 1
ATOM 1850 N N . TRP A 1 229 ? 10.478 -0.625 -18.222 1.00 98.81 229 TRP A N 1
ATOM 1851 C CA . TRP A 1 229 ? 9.384 -1.254 -18.956 1.00 98.81 229 TRP A CA 1
ATOM 1852 C C . TRP A 1 229 ? 9.825 -2.540 -19.657 1.00 98.81 229 TRP A C 1
ATOM 1854 O O . TRP A 1 229 ? 9.197 -3.583 -19.481 1.00 98.81 229 TRP A O 1
ATOM 1864 N N . GLU A 1 230 ? 10.930 -2.490 -20.401 1.00 98.81 230 GLU A N 1
ATOM 1865 C CA . GLU A 1 230 ? 11.461 -3.637 -21.140 1.00 98.81 230 GLU A CA 1
ATOM 1866 C C . GLU A 1 230 ? 11.954 -4.747 -20.209 1.00 98.81 230 GLU A C 1
ATOM 1868 O O . GLU A 1 230 ? 11.708 -5.930 -20.462 1.00 98.81 230 GLU A O 1
ATOM 1873 N N . TYR A 1 231 ? 12.617 -4.384 -19.107 1.00 98.81 231 TYR A N 1
ATOM 1874 C CA . TYR A 1 231 ? 13.088 -5.360 -18.130 1.00 98.81 231 TYR A CA 1
ATOM 1875 C C . TYR A 1 231 ? 11.920 -6.068 -17.442 1.00 98.81 231 TYR A C 1
ATOM 1877 O O . TYR A 1 231 ? 11.900 -7.298 -17.331 1.00 98.81 231 TYR A O 1
ATOM 1885 N N . ALA A 1 232 ? 10.926 -5.303 -16.990 1.00 98.81 232 ALA A N 1
ATOM 1886 C CA . ALA A 1 232 ? 9.761 -5.859 -16.326 1.00 98.81 232 ALA A CA 1
ATOM 1887 C C . ALA A 1 232 ? 8.901 -6.707 -17.266 1.00 98.81 232 ALA A C 1
ATOM 1889 O O . ALA A 1 232 ? 8.371 -7.726 -16.827 1.00 98.81 232 ALA A O 1
ATOM 1890 N N . ASP A 1 233 ? 8.803 -6.334 -18.543 1.00 98.88 233 ASP A N 1
ATOM 1891 C CA . ASP A 1 233 ? 8.128 -7.127 -19.568 1.00 98.88 233 ASP A CA 1
ATOM 1892 C C . ASP A 1 233 ? 8.808 -8.485 -19.759 1.00 98.88 233 ASP A C 1
ATOM 1894 O O . ASP A 1 233 ? 8.183 -9.535 -19.587 1.00 98.88 233 ASP A O 1
ATOM 1898 N N . ARG A 1 234 ? 10.123 -8.460 -20.006 1.00 98.69 234 ARG A N 1
ATOM 1899 C CA . ARG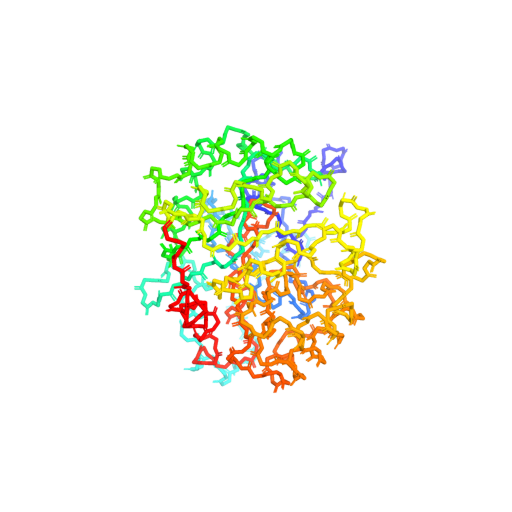 A 1 234 ? 10.934 -9.658 -20.242 1.00 98.69 234 ARG A CA 1
ATOM 1900 C C . ARG A 1 234 ? 10.905 -10.622 -19.060 1.00 98.69 234 ARG A C 1
ATOM 1902 O O . ARG A 1 234 ? 10.749 -11.826 -19.253 1.00 98.69 234 ARG A O 1
ATOM 1909 N N . TYR A 1 235 ? 11.057 -10.101 -17.843 1.00 98.75 235 TYR A N 1
ATOM 1910 C CA . TYR A 1 235 ? 11.186 -10.910 -16.629 1.00 98.75 235 TYR A CA 1
ATOM 1911 C C . TYR A 1 235 ? 9.897 -11.015 -15.807 1.00 98.75 235 TYR A C 1
ATOM 1913 O O . TYR A 1 235 ? 9.920 -11.535 -14.689 1.00 98.75 235 TYR A O 1
ATOM 1921 N N . LYS A 1 236 ? 8.772 -10.550 -16.363 1.00 98.69 236 LYS A N 1
ATOM 1922 C CA . LYS A 1 236 ? 7.433 -10.593 -15.756 1.00 98.69 236 LYS A CA 1
ATOM 1923 C C . LYS A 1 236 ? 7.387 -9.985 -14.353 1.00 98.69 236 LYS A C 1
ATOM 1925 O O . LYS A 1 236 ? 6.796 -10.548 -13.430 1.00 98.69 236 LYS A O 1
ATOM 1930 N N . ARG A 1 237 ? 8.071 -8.854 -14.175 1.00 98.62 237 ARG A N 1
ATOM 1931 C CA . ARG A 1 237 ? 8.218 -8.186 -12.876 1.00 98.62 237 ARG A CA 1
ATOM 1932 C C . ARG A 1 237 ? 7.042 -7.235 -12.619 1.00 98.62 237 ARG A C 1
ATOM 1934 O O . ARG A 1 237 ? 6.556 -6.596 -13.557 1.00 98.62 237 ARG A O 1
ATOM 1941 N N . PRO A 1 238 ? 6.586 -7.105 -11.363 1.00 98.81 238 PRO A N 1
ATOM 1942 C CA . PRO A 1 238 ? 5.709 -6.017 -10.975 1.00 98.81 238 PRO A CA 1
ATOM 1943 C C . PRO A 1 238 ? 6.436 -4.671 -10.981 1.00 98.81 238 PRO A C 1
ATOM 1945 O O . PRO A 1 238 ? 7.630 -4.584 -10.684 1.00 98.81 238 PRO A O 1
ATOM 1948 N N . ILE A 1 239 ? 5.683 -3.617 -11.265 1.00 98.94 239 ILE A N 1
ATOM 1949 C CA . ILE A 1 239 ? 6.111 -2.229 -11.130 1.00 98.94 239 ILE A CA 1
ATOM 1950 C C . ILE A 1 239 ? 5.055 -1.523 -10.295 1.00 98.94 239 ILE A C 1
ATOM 1952 O O . ILE A 1 239 ? 3.923 -1.349 -10.743 1.00 98.94 239 ILE A O 1
ATOM 1956 N N . LEU A 1 240 ? 5.429 -1.135 -9.083 1.00 98.88 240 LEU A N 1
ATOM 1957 C CA . LEU A 1 240 ? 4.619 -0.286 -8.231 1.00 98.88 240 LEU A CA 1
ATOM 1958 C C . LEU A 1 240 ? 4.858 1.172 -8.620 1.00 98.88 240 LEU A C 1
ATOM 1960 O O . LEU A 1 240 ? 5.971 1.688 -8.536 1.00 98.88 240 LEU A O 1
ATOM 1964 N N . ILE A 1 241 ? 3.802 1.836 -9.063 1.00 98.69 241 ILE A N 1
ATOM 1965 C CA . ILE A 1 241 ? 3.850 3.197 -9.590 1.00 98.69 241 ILE A CA 1
ATOM 1966 C C . ILE A 1 241 ? 3.061 4.071 -8.631 1.00 98.69 241 ILE A C 1
ATOM 1968 O O . ILE A 1 241 ? 1.896 3.782 -8.381 1.00 98.69 241 ILE A O 1
ATOM 1972 N N . HIS A 1 242 ? 3.664 5.116 -8.067 1.00 97.56 242 HIS A N 1
ATOM 1973 C CA . HIS A 1 242 ? 2.847 6.155 -7.437 1.00 97.56 242 HIS A CA 1
ATOM 1974 C C . HIS A 1 242 ? 1.991 6.812 -8.516 1.00 97.56 242 HIS A C 1
ATOM 1976 O O . HIS A 1 242 ? 2.542 7.259 -9.517 1.00 97.56 242 HIS A O 1
ATOM 1982 N N . THR A 1 243 ? 0.670 6.815 -8.331 1.00 97.56 243 THR A N 1
ATOM 1983 C CA . THR A 1 243 ? -0.273 7.388 -9.296 1.00 97.56 243 THR A CA 1
ATOM 1984 C C . THR A 1 243 ? -1.227 8.356 -8.624 1.00 97.56 243 THR A C 1
ATOM 1986 O O . THR A 1 243 ? -1.844 8.030 -7.605 1.00 97.56 243 THR A O 1
ATOM 1989 N N . TRP A 1 244 ? -1.389 9.529 -9.228 1.00 95.69 244 TRP A N 1
ATOM 1990 C CA . TRP A 1 244 ? -2.292 10.562 -8.752 1.00 95.69 244 TRP A CA 1
ATOM 1991 C C . TRP A 1 244 ? -3.069 11.197 -9.915 1.00 95.69 244 TRP A C 1
ATOM 1993 O O . TRP A 1 244 ? -3.449 10.549 -10.888 1.00 95.69 244 TRP A O 1
ATOM 2003 N N . ASN A 1 245 ? -3.343 12.491 -9.784 1.00 93.00 245 ASN A N 1
ATOM 2004 C CA . ASN A 1 245 ? -3.887 13.373 -10.807 1.00 93.00 245 ASN A CA 1
ATOM 2005 C C . ASN A 1 245 ? -2.791 14.233 -11.458 1.00 93.00 245 ASN A C 1
ATOM 2007 O O . ASN A 1 245 ? -3.119 15.224 -12.115 1.00 93.00 245 ASN A O 1
ATOM 2011 N N . GLY A 1 246 ? -1.517 13.934 -11.211 1.00 92.31 246 GLY A N 1
ATOM 2012 C CA . GLY A 1 246 ? -0.409 14.789 -11.594 1.00 92.31 246 GLY A CA 1
ATOM 2013 C C . GLY A 1 246 ? -0.146 14.826 -13.098 1.00 92.31 246 GLY A C 1
ATOM 2014 O O . GLY A 1 246 ? -0.632 13.970 -13.848 1.00 92.31 246 GLY A O 1
ATOM 2015 N N . PRO A 1 247 ? 0.629 15.819 -13.563 1.00 95.75 247 PRO A N 1
ATOM 2016 C CA . PRO A 1 247 ? 1.079 15.891 -14.946 1.00 95.75 247 PRO A CA 1
ATOM 2017 C C . PRO A 1 247 ? 2.157 14.849 -15.278 1.00 95.75 247 PRO A C 1
ATOM 2019 O O . PRO A 1 247 ? 2.497 14.724 -16.453 1.00 95.75 247 PRO A O 1
ATOM 2022 N N . TYR A 1 248 ? 2.682 14.105 -14.296 1.00 97.94 248 TYR A N 1
ATOM 2023 C CA . TYR A 1 248 ? 3.703 13.086 -14.533 1.00 97.94 248 TYR A CA 1
ATOM 2024 C C . TYR A 1 248 ? 3.224 11.656 -14.248 1.00 97.94 248 TYR A C 1
ATOM 2026 O O . TYR A 1 248 ? 3.791 10.719 -14.812 1.00 97.94 248 TYR A O 1
ATOM 2034 N N . ASP A 1 249 ? 2.190 11.475 -13.416 1.00 97.06 249 ASP A N 1
ATOM 2035 C CA . ASP A 1 249 ? 1.804 10.165 -12.872 1.00 97.06 249 ASP A CA 1
ATOM 2036 C C . ASP A 1 249 ? 0.312 9.781 -12.989 1.00 97.06 249 ASP A C 1
ATOM 2038 O O . ASP A 1 249 ? -0.142 8.819 -12.360 1.00 97.06 249 ASP A O 1
ATOM 2042 N N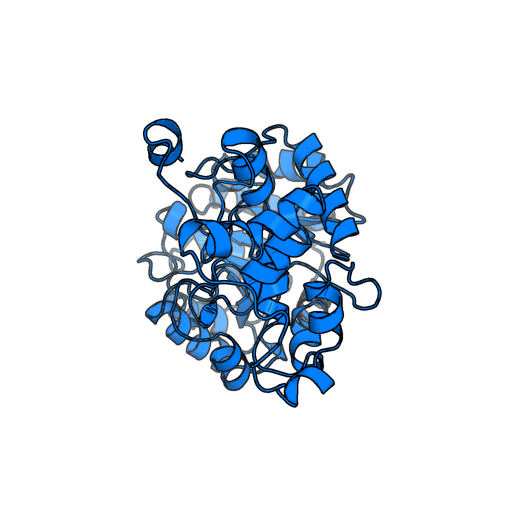 . SER A 1 250 ? -0.459 10.502 -13.809 1.00 97.50 250 SER A N 1
ATOM 2043 C CA . SER A 1 250 ? -1.854 10.147 -14.102 1.00 97.50 250 SER A CA 1
ATOM 2044 C C . SER A 1 250 ? -1.947 8.734 -14.709 1.00 97.50 250 SER A C 1
ATOM 2046 O O . SER A 1 250 ? -1.225 8.432 -15.668 1.00 97.50 250 SER A O 1
ATOM 2048 N N . PRO A 1 251 ? -2.869 7.868 -14.232 1.00 98.38 251 PRO A N 1
ATOM 2049 C CA . PRO A 1 251 ? -3.040 6.514 -14.762 1.00 98.38 251 PRO A CA 1
ATOM 2050 C C . PRO A 1 251 ? -3.227 6.456 -16.280 1.00 98.38 251 PRO A C 1
ATOM 2052 O O . PRO A 1 251 ? -2.693 5.558 -16.928 1.00 98.38 251 PRO A O 1
ATOM 2055 N N . SER A 1 252 ? -3.918 7.436 -16.871 1.00 97.94 252 SER A N 1
ATOM 2056 C CA . SER A 1 252 ? -4.180 7.485 -18.317 1.00 97.94 252 SER A CA 1
ATOM 2057 C C . SER A 1 252 ? -2.908 7.413 -19.183 1.00 97.94 252 SER A C 1
ATOM 2059 O O . SER A 1 252 ? -2.943 6.846 -20.281 1.00 97.94 252 SER A O 1
ATOM 2061 N N . MET A 1 253 ? -1.763 7.884 -18.672 1.00 98.38 253 MET A N 1
ATOM 2062 C CA . MET A 1 253 ? -0.466 7.854 -19.362 1.00 98.38 253 MET A CA 1
ATOM 2063 C C . MET A 1 253 ? 0.025 6.431 -19.658 1.00 98.38 253 MET A C 1
ATOM 2065 O O . MET A 1 253 ? 0.767 6.209 -20.615 1.00 98.38 253 MET A O 1
ATOM 2069 N N . LEU A 1 254 ? -0.427 5.441 -18.884 1.00 98.50 254 LEU A N 1
ATOM 2070 C CA . LEU A 1 254 ? -0.050 4.039 -19.059 1.00 98.50 254 LEU A CA 1
ATOM 2071 C C . LEU A 1 254 ? -0.876 3.310 -20.133 1.00 98.50 254 LEU A C 1
ATOM 2073 O O . LEU A 1 254 ? -0.596 2.144 -20.409 1.00 98.50 254 LEU A O 1
ATOM 2077 N N . SER A 1 255 ? -1.855 3.955 -20.780 1.00 97.56 255 SER A N 1
ATOM 2078 C CA . SER A 1 255 ? -2.776 3.299 -21.731 1.00 97.56 255 SER A CA 1
ATOM 2079 C C . SER A 1 255 ? -2.073 2.591 -22.894 1.00 97.56 255 SER A C 1
ATOM 2081 O O . SER A 1 255 ? -2.447 1.479 -23.265 1.00 97.56 255 SER A O 1
ATOM 2083 N N . ASN A 1 256 ? -1.035 3.209 -23.464 1.00 98.12 256 ASN A N 1
ATOM 2084 C CA . ASN A 1 256 ? -0.236 2.592 -24.531 1.00 98.12 256 ASN A CA 1
ATOM 2085 C C . ASN A 1 256 ? 0.908 1.734 -23.971 1.00 98.12 256 ASN A C 1
ATOM 2087 O O . ASN A 1 256 ? 1.262 0.713 -24.560 1.00 98.12 256 ASN A O 1
ATOM 2091 N N . ILE A 1 257 ? 1.463 2.123 -22.820 1.00 98.69 257 ILE A N 1
ATOM 2092 C CA . ILE A 1 257 ? 2.593 1.448 -22.168 1.00 98.69 257 ILE A CA 1
ATOM 2093 C C . ILE A 1 257 ? 2.177 0.041 -21.718 1.00 98.69 257 ILE A C 1
ATOM 2095 O O . ILE A 1 257 ? 2.813 -0.940 -22.095 1.00 98.69 257 ILE A O 1
ATOM 2099 N N . SER A 1 258 ? 1.063 -0.080 -20.997 1.00 98.38 258 SER A N 1
ATOM 2100 C CA . SER A 1 258 ? 0.539 -1.361 -20.498 1.00 98.38 258 SER A CA 1
ATOM 2101 C C . SER A 1 258 ? 0.232 -2.368 -21.611 1.00 98.38 258 SER A C 1
ATOM 2103 O O . SER A 1 258 ? 0.523 -3.556 -21.465 1.00 98.38 258 SER A O 1
ATOM 2105 N N . LYS A 1 259 ? -0.280 -1.889 -22.754 1.00 98.25 259 LYS A N 1
ATOM 2106 C CA . LYS A 1 259 ? -0.551 -2.701 -23.952 1.00 98.25 259 LYS A CA 1
ATOM 2107 C C . LYS A 1 259 ? 0.719 -3.143 -24.674 1.00 98.25 259 LYS A C 1
ATOM 2109 O O . LYS A 1 259 ? 0.731 -4.236 -25.236 1.00 98.25 259 LYS A O 1
ATOM 2114 N N . LYS A 1 260 ? 1.760 -2.304 -24.679 1.00 98.62 260 LYS A N 1
ATOM 2115 C CA . LYS A 1 260 ? 3.061 -2.622 -25.285 1.00 98.62 260 LYS A CA 1
ATOM 2116 C C . LYS A 1 260 ? 3.826 -3.652 -24.449 1.00 98.62 260 LYS A C 1
ATOM 2118 O O . LYS A 1 260 ? 4.371 -4.593 -25.013 1.00 98.62 260 LYS A O 1
ATOM 2123 N N . TYR A 1 261 ? 3.828 -3.496 -23.127 1.00 98.75 261 TYR A N 1
ATOM 2124 C CA . TYR A 1 261 ? 4.615 -4.302 -22.189 1.00 98.75 261 TYR A CA 1
ATOM 2125 C C . TYR A 1 261 ? 3.723 -5.273 -21.400 1.00 98.75 261 TYR A C 1
ATOM 2127 O O . TYR A 1 261 ? 3.516 -5.133 -20.194 1.00 98.75 261 TYR A O 1
ATOM 2135 N N . ARG A 1 262 ? 3.135 -6.250 -22.101 1.00 98.25 262 ARG A N 1
ATOM 2136 C CA . ARG A 1 262 ? 2.111 -7.163 -21.552 1.00 98.25 262 ARG A CA 1
ATOM 2137 C C . ARG A 1 262 ? 2.640 -8.157 -20.514 1.00 98.25 262 ARG A C 1
ATOM 2139 O O . ARG A 1 262 ? 1.845 -8.734 -19.772 1.00 98.25 262 ARG A O 1
ATOM 2146 N N . GLY A 1 263 ? 3.947 -8.400 -20.487 1.00 98.50 263 GLY A N 1
ATOM 2147 C CA . GLY A 1 263 ? 4.615 -9.248 -19.505 1.00 98.50 263 GLY A CA 1
ATOM 2148 C C . GLY A 1 263 ? 4.760 -8.576 -18.138 1.00 98.50 263 GLY A C 1
ATOM 2149 O O . GLY A 1 263 ? 4.693 -9.265 -17.118 1.00 98.50 263 GLY A O 1
ATOM 2150 N N . ALA A 1 264 ? 4.893 -7.246 -18.102 1.00 98.75 264 ALA A N 1
ATOM 2151 C CA . ALA A 1 264 ? 5.008 -6.477 -16.867 1.00 98.75 264 ALA A CA 1
ATOM 2152 C C . ALA A 1 264 ? 3.659 -6.417 -16.142 1.00 98.75 264 ALA A C 1
ATOM 2154 O O . ALA A 1 264 ? 2.618 -6.342 -16.790 1.00 98.75 264 ALA A O 1
ATOM 2155 N N . SER A 1 265 ? 3.668 -6.415 -14.806 1.00 98.88 265 SER A N 1
ATOM 2156 C CA . SER A 1 265 ? 2.460 -6.175 -13.998 1.00 98.88 265 SER A CA 1
ATOM 2157 C C . SER A 1 265 ? 2.488 -4.760 -13.421 1.00 98.88 265 SER A C 1
ATOM 2159 O O . SER A 1 265 ? 3.291 -4.466 -12.541 1.00 98.88 265 SER A O 1
ATOM 2161 N N . PHE A 1 266 ? 1.616 -3.885 -13.909 1.00 98.88 266 PHE A N 1
ATOM 2162 C CA . PHE A 1 266 ? 1.530 -2.489 -13.487 1.00 98.88 266 PHE A CA 1
ATOM 2163 C C . PHE A 1 266 ? 0.619 -2.371 -12.268 1.00 98.88 266 PHE A C 1
ATOM 2165 O O . PHE A 1 266 ? -0.581 -2.629 -12.354 1.00 98.88 266 PHE A O 1
ATOM 2172 N N . ILE A 1 267 ? 1.188 -1.990 -11.130 1.00 98.94 267 ILE A N 1
ATOM 2173 C CA . ILE A 1 267 ? 0.470 -1.795 -9.874 1.00 98.94 267 ILE A CA 1
ATOM 2174 C C . ILE A 1 267 ? 0.315 -0.290 -9.657 1.00 98.94 267 ILE A C 1
ATOM 2176 O O . ILE A 1 267 ? 1.300 0.417 -9.433 1.00 98.94 267 ILE A O 1
ATOM 2180 N N . LEU A 1 268 ? -0.921 0.198 -9.737 1.00 98.81 268 LEU A N 1
ATOM 2181 C CA . LEU A 1 268 ? -1.249 1.609 -9.556 1.00 98.81 268 LEU A CA 1
ATOM 2182 C C . LEU A 1 268 ? -1.351 1.907 -8.054 1.00 98.81 268 LEU A C 1
ATOM 2184 O O . LEU A 1 268 ? -2.411 1.729 -7.453 1.00 98.81 268 LEU A O 1
ATOM 2188 N N . GLY A 1 269 ? -0.238 2.324 -7.451 1.00 98.00 269 GLY A N 1
ATOM 2189 C CA . GLY A 1 269 ? -0.141 2.767 -6.059 1.00 98.00 269 GLY A CA 1
ATOM 2190 C C . GLY A 1 269 ? -1.022 3.984 -5.819 1.00 98.00 269 GLY A C 1
ATOM 2191 O O . GLY A 1 269 ? -1.053 4.891 -6.655 1.00 98.00 269 GLY A O 1
ATOM 2192 N N . HIS A 1 270 ? -1.809 3.971 -4.744 1.00 97.19 270 HIS A N 1
ATOM 2193 C CA . HIS A 1 270 ? -2.911 4.922 -4.499 1.00 97.19 270 HIS A CA 1
ATOM 2194 C C . HIS A 1 270 ? -4.013 4.942 -5.542 1.00 97.19 270 HIS A C 1
ATOM 2196 O O . HIS A 1 270 ? -5.096 5.485 -5.299 1.00 97.19 270 HIS A O 1
ATOM 2202 N N . 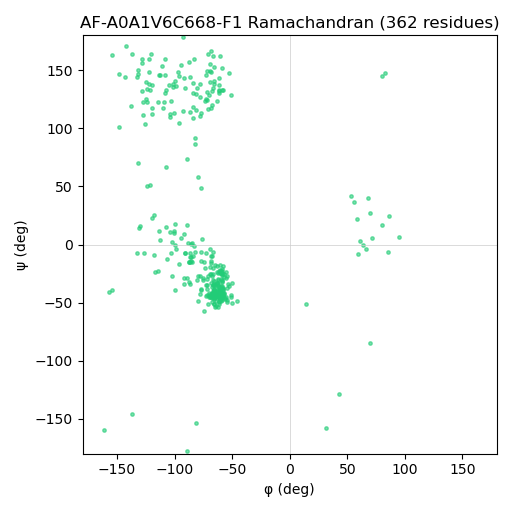SER A 1 271 ? -3.810 4.237 -6.656 1.00 97.69 271 SER A N 1
ATOM 2203 C CA . SER A 1 271 ? -4.885 3.748 -7.494 1.00 97.69 271 SER A CA 1
ATOM 2204 C C . SER A 1 271 ? -5.583 4.951 -8.151 1.00 97.69 271 SER A C 1
ATOM 2206 O O . SER A 1 271 ? -6.803 5.065 -8.218 1.00 97.69 271 SER A O 1
ATOM 2208 N N . GLY A 1 272 ? -4.744 5.910 -8.564 1.00 95.31 272 GLY A N 1
ATOM 2209 C CA . GLY A 1 272 ? -5.108 7.222 -9.088 1.00 95.31 272 GLY A CA 1
ATOM 2210 C C . GLY A 1 272 ? -5.342 8.312 -8.035 1.00 95.31 272 GLY A C 1
ATOM 2211 O O . GLY A 1 272 ? -5.517 9.476 -8.399 1.00 95.31 272 GLY A O 1
ATOM 2212 N N . GLY A 1 273 ? -5.336 7.972 -6.742 1.00 90.06 273 GLY A N 1
ATOM 2213 C CA . GLY A 1 273 ? -5.333 8.938 -5.651 1.00 90.06 273 GLY A CA 1
ATOM 2214 C C . GLY A 1 273 ? -6.632 9.715 -5.485 1.00 90.06 273 GLY A C 1
ATOM 2215 O O . GLY A 1 273 ? -7.508 9.323 -4.718 1.00 90.06 273 GLY A O 1
ATOM 2216 N N . GLY A 1 274 ? -6.782 10.802 -6.243 1.00 92.88 274 GLY A N 1
ATOM 2217 C CA . GLY A 1 274 ? -8.006 11.602 -6.258 1.00 92.88 274 GLY A CA 1
ATOM 2218 C C . GLY A 1 274 ? -9.036 11.134 -7.290 1.00 92.88 274 GLY A C 1
ATOM 2219 O O . GLY A 1 274 ? -8.851 10.154 -8.004 1.00 92.88 274 GLY A O 1
ATOM 2220 N N . THR A 1 275 ? -10.155 11.857 -7.379 1.00 94.81 275 THR A N 1
ATOM 2221 C CA . THR A 1 275 ? -11.341 11.403 -8.131 1.00 94.81 275 THR A CA 1
ATOM 2222 C C . THR A 1 275 ? -11.085 11.176 -9.621 1.00 94.81 275 THR A C 1
ATOM 2224 O O . THR A 1 275 ? -11.537 10.165 -10.148 1.00 94.81 275 THR A O 1
ATOM 2227 N N . ARG A 1 276 ? -10.379 12.082 -10.313 1.00 96.69 276 ARG A N 1
ATOM 2228 C CA . ARG A 1 276 ? -10.120 11.923 -11.754 1.00 96.69 276 ARG A CA 1
ATOM 2229 C C . ARG A 1 276 ? -9.219 10.714 -12.019 1.00 96.69 276 ARG A C 1
ATOM 2231 O O . ARG A 1 276 ? -9.597 9.834 -12.782 1.00 96.69 276 ARG A O 1
ATOM 2238 N N . GLY A 1 277 ? -8.090 10.634 -11.328 1.00 97.25 277 GLY A N 1
ATOM 2239 C CA . GLY A 1 277 ? -7.133 9.543 -11.435 1.00 97.25 277 GLY A CA 1
ATOM 2240 C C . GLY A 1 277 ? -7.763 8.211 -11.051 1.00 97.25 277 GLY A C 1
ATOM 2241 O O . GLY A 1 277 ? -7.522 7.221 -11.724 1.00 97.25 277 GLY A O 1
ATOM 2242 N N . ARG A 1 278 ? -8.640 8.165 -10.039 1.00 97.25 278 ARG A N 1
ATOM 2243 C CA . ARG A 1 278 ? -9.417 6.962 -9.693 1.00 97.25 278 ARG A CA 1
ATOM 2244 C C . ARG A 1 278 ? -10.224 6.430 -10.881 1.00 97.25 278 ARG A C 1
ATOM 2246 O O . ARG A 1 278 ? -10.221 5.227 -11.113 1.00 97.25 278 ARG A O 1
ATOM 2253 N N . LEU A 1 279 ? -10.908 7.306 -11.618 1.00 97.94 279 LEU A N 1
ATOM 2254 C CA . LEU A 1 279 ? -11.692 6.911 -12.795 1.00 97.94 279 LEU A CA 1
ATOM 2255 C C . LEU A 1 279 ? -10.784 6.434 -13.937 1.00 97.94 279 LEU A C 1
ATOM 2257 O O . LEU A 1 279 ? -11.057 5.400 -14.539 1.00 97.94 279 LEU A O 1
ATOM 2261 N N . GLU A 1 280 ? -9.673 7.132 -14.179 1.00 98.31 280 GLU A N 1
ATOM 2262 C CA . GLU A 1 280 ? -8.665 6.721 -15.167 1.00 98.31 280 GLU A CA 1
ATOM 2263 C C . GLU A 1 280 ? -8.030 5.364 -14.803 1.00 98.31 280 GLU A C 1
ATOM 2265 O O . GLU A 1 280 ? -7.791 4.530 -15.673 1.00 98.31 280 GLU A O 1
ATOM 2270 N N . ALA A 1 281 ? -7.781 5.113 -13.515 1.00 98.50 281 ALA A N 1
ATOM 2271 C CA . ALA A 1 281 ? -7.246 3.851 -13.013 1.00 98.50 281 ALA A CA 1
ATOM 2272 C C . ALA A 1 281 ? -8.242 2.696 -13.205 1.00 98.50 281 ALA A C 1
ATOM 2274 O O . ALA A 1 281 ? -7.843 1.614 -13.636 1.00 98.50 281 ALA A O 1
ATOM 2275 N N . GLU A 1 282 ? -9.530 2.923 -12.917 1.00 98.44 282 GLU A N 1
ATOM 2276 C CA . GLU A 1 282 ? -10.613 1.961 -13.168 1.00 98.44 282 GLU A CA 1
ATOM 2277 C C . GLU A 1 282 ? -10.703 1.605 -14.664 1.00 98.44 282 GLU A C 1
ATOM 2279 O O . GLU A 1 282 ? -10.705 0.424 -15.015 1.00 98.44 282 GLU A O 1
ATOM 2284 N N . GLU A 1 283 ? -10.706 2.606 -15.549 1.00 98.44 283 GLU A N 1
ATOM 2285 C CA . GLU A 1 283 ? -10.742 2.413 -17.006 1.00 98.44 283 GLU A CA 1
ATOM 2286 C C . GLU A 1 283 ? -9.509 1.654 -17.524 1.00 98.44 283 GLU A C 1
ATOM 2288 O O . GLU A 1 283 ? -9.618 0.724 -18.335 1.00 98.44 283 GLU A O 1
ATOM 2293 N N . LEU A 1 284 ? -8.321 2.003 -17.030 1.00 98.69 284 LEU A N 1
ATOM 2294 C CA . LEU A 1 284 ? -7.088 1.336 -17.425 1.00 98.69 284 LEU A CA 1
ATOM 2295 C C . LEU A 1 284 ? -7.059 -0.130 -16.963 1.00 98.69 284 LEU A C 1
ATOM 2297 O O . LEU A 1 284 ? -6.694 -1.013 -17.739 1.00 98.69 284 LEU A O 1
ATOM 2301 N N . ALA A 1 285 ? -7.466 -0.403 -15.721 1.00 98.62 285 ALA A N 1
ATOM 2302 C CA . ALA A 1 285 ? -7.513 -1.757 -15.171 1.00 98.62 285 ALA A CA 1
ATOM 2303 C C . ALA A 1 285 ? -8.551 -2.649 -15.874 1.00 98.62 285 ALA A C 1
ATOM 2305 O O . ALA A 1 285 ? -8.304 -3.845 -16.043 1.00 98.62 285 ALA A O 1
ATOM 2306 N N . LEU A 1 286 ? -9.676 -2.072 -16.316 1.00 98.06 286 LEU A N 1
ATOM 2307 C CA . LEU A 1 286 ? -10.678 -2.753 -17.144 1.00 98.06 286 LEU A CA 1
ATOM 2308 C C . LEU A 1 286 ? -10.150 -3.110 -18.536 1.00 98.06 286 LEU A C 1
ATOM 2310 O O . LEU A 1 286 ? -10.435 -4.188 -19.051 1.00 98.06 286 LEU A O 1
ATOM 2314 N N . SER A 1 287 ? -9.407 -2.197 -19.160 1.00 97.38 287 SER A N 1
ATOM 2315 C CA . SER A 1 287 ? -8.947 -2.351 -20.545 1.00 97.38 287 SER A CA 1
ATOM 2316 C C . SER A 1 287 ? -7.629 -3.121 -20.689 1.00 97.38 287 SER A C 1
ATOM 2318 O O . SER A 1 287 ? -7.224 -3.416 -21.817 1.00 97.38 287 SER A O 1
ATOM 2320 N N . SER A 1 288 ? -6.957 -3.451 -19.576 1.00 97.94 288 SER A N 1
ATOM 2321 C CA . SER A 1 288 ? -5.626 -4.072 -19.572 1.00 97.94 288 SER A CA 1
ATOM 2322 C C . SER A 1 288 ? -5.493 -5.195 -18.536 1.00 97.94 288 SER A C 1
ATOM 2324 O O . SER A 1 288 ? -5.553 -4.977 -17.325 1.00 97.94 288 SER A O 1
ATOM 2326 N N . ASP A 1 289 ? -5.211 -6.419 -18.994 1.00 97.44 289 ASP A N 1
ATOM 2327 C CA . ASP A 1 289 ? -5.095 -7.617 -18.139 1.00 97.44 289 ASP A CA 1
ATOM 2328 C C . ASP A 1 289 ? -3.957 -7.548 -17.110 1.00 97.44 289 ASP A C 1
ATOM 2330 O O . ASP A 1 289 ? -4.012 -8.204 -16.068 1.00 97.44 289 ASP A O 1
ATOM 2334 N N . ASN A 1 290 ? -2.943 -6.730 -17.366 1.00 98.69 290 ASN A N 1
ATOM 2335 C CA . ASN A 1 290 ? -1.734 -6.613 -16.561 1.00 98.69 290 ASN A CA 1
ATOM 2336 C C . ASN A 1 290 ? -1.684 -5.362 -15.668 1.00 98.69 290 ASN A C 1
ATOM 2338 O O . ASN A 1 290 ? -0.638 -5.086 -15.085 1.00 98.69 290 ASN A O 1
ATOM 2342 N N . VAL A 1 291 ? -2.793 -4.630 -15.541 1.00 98.88 291 VAL A N 1
ATOM 2343 C CA . VAL A 1 291 ? -2.922 -3.465 -14.652 1.00 98.88 291 VAL A CA 1
ATOM 2344 C C . VAL A 1 291 ? -3.754 -3.828 -13.421 1.00 98.88 291 VAL A C 1
ATOM 2346 O O . VAL A 1 291 ? -4.775 -4.508 -13.549 1.00 98.88 291 VAL A O 1
ATOM 2349 N N . TYR A 1 292 ? -3.312 -3.385 -12.243 1.00 98.88 292 TYR A N 1
ATOM 2350 C CA . TYR A 1 292 ? -3.901 -3.688 -10.938 1.00 98.88 292 TYR A CA 1
ATOM 2351 C C . TYR A 1 292 ? -4.061 -2.418 -10.097 1.00 98.88 292 TYR A C 1
ATOM 2353 O O . TYR A 1 292 ? -3.212 -1.527 -10.126 1.00 98.88 292 TYR A O 1
ATOM 2361 N N . LEU A 1 293 ? -5.138 -2.369 -9.319 1.00 98.88 293 LEU A N 1
ATOM 2362 C CA . LEU A 1 293 ? -5.454 -1.309 -8.371 1.00 98.88 293 LEU A CA 1
ATOM 2363 C C . LEU A 1 293 ? -4.907 -1.675 -6.991 1.00 98.88 293 LEU A C 1
ATOM 2365 O O . LEU A 1 293 ? -5.381 -2.625 -6.372 1.00 98.88 293 LEU A O 1
ATOM 2369 N N . GLU A 1 294 ? -3.938 -0.914 -6.493 1.00 98.44 294 GLU A N 1
ATOM 2370 C CA . GLU A 1 294 ? -3.480 -1.024 -5.103 1.00 98.44 294 GLU A CA 1
ATOM 2371 C C . GLU A 1 294 ? -4.402 -0.204 -4.175 1.00 98.44 294 GLU A C 1
ATOM 2373 O O . GLU A 1 294 ? -5.188 0.611 -4.656 1.00 98.44 294 GLU A O 1
ATOM 2378 N N . PHE A 1 295 ? -4.431 -0.467 -2.870 1.00 97.38 295 PHE A N 1
ATOM 2379 C CA . PHE A 1 295 ? -5.486 0.044 -1.993 1.00 97.38 295 PHE A CA 1
ATOM 2380 C C . PHE A 1 295 ? -5.115 1.288 -1.177 1.00 97.38 295 PHE A C 1
ATOM 2382 O O . PHE A 1 295 ? -5.990 2.138 -0.987 1.00 97.38 295 PHE A O 1
ATOM 2389 N N . CYS A 1 296 ? -3.893 1.410 -0.653 1.00 94.44 296 CYS A N 1
ATOM 2390 C CA . CYS A 1 296 ? -3.520 2.479 0.284 1.00 94.44 296 CYS A CA 1
ATOM 2391 C C . CYS A 1 296 ? -3.737 3.868 -0.323 1.00 94.44 296 CYS A C 1
ATOM 2393 O O . CYS A 1 296 ? -3.710 4.028 -1.537 1.00 94.44 296 CYS A O 1
ATOM 2395 N N . GLY A 1 297 ? -3.999 4.905 0.475 1.00 90.50 297 GLY A N 1
ATOM 2396 C CA . GLY A 1 297 ? -4.140 6.274 -0.062 1.00 90.50 297 GLY A CA 1
ATOM 2397 C C . GLY A 1 297 ? -5.348 6.519 -0.985 1.00 90.50 297 GLY A C 1
ATOM 2398 O O . GLY A 1 297 ? -5.623 7.661 -1.361 1.00 90.50 297 GLY A O 1
ATOM 2399 N N . SER A 1 298 ? -6.144 5.489 -1.300 1.00 92.50 298 SER A N 1
ATOM 2400 C CA . SER A 1 298 ? -7.326 5.582 -2.165 1.00 92.50 298 SER A CA 1
ATOM 2401 C C . SER A 1 298 ? -8.494 6.367 -1.553 1.00 92.50 298 SER A C 1
ATOM 2403 O O . SER A 1 298 ? -9.544 6.500 -2.179 1.00 92.50 298 SER A O 1
ATOM 2405 N N . PHE A 1 299 ? -8.360 6.808 -0.302 1.00 92.50 299 PHE A N 1
ATOM 2406 C CA . PHE A 1 299 ? -9.406 7.450 0.495 1.00 92.50 299 PHE A CA 1
ATOM 2407 C C . PHE A 1 299 ? -9.541 8.957 0.242 1.00 92.50 299 PHE A C 1
ATOM 2409 O O . PHE A 1 299 ? -10.509 9.568 0.689 1.00 92.50 299 PHE A O 1
ATOM 2416 N N . THR A 1 300 ? -8.598 9.558 -0.485 1.00 91.94 300 THR A N 1
ATOM 2417 C CA . THR A 1 300 ? -8.567 11.000 -0.798 1.00 91.94 300 THR A CA 1
ATOM 2418 C C . THR A 1 300 ? -9.568 11.420 -1.882 1.00 91.94 300 THR A C 1
ATOM 2420 O O . THR A 1 300 ? -9.639 12.584 -2.278 1.00 91.94 300 THR A O 1
ATOM 2423 N N . THR A 1 301 ? -10.399 10.482 -2.330 1.00 90.62 301 THR A N 1
ATOM 2424 C CA . THR A 1 301 ? -11.613 10.725 -3.102 1.00 90.62 301 THR A CA 1
ATOM 2425 C C . THR A 1 301 ? -12.838 10.319 -2.274 1.00 90.62 301 THR A C 1
ATOM 2427 O O . THR A 1 301 ? -12.781 9.333 -1.536 1.00 90.62 301 THR A O 1
ATOM 2430 N N . PRO A 1 302 ? -13.982 11.022 -2.396 1.00 88.88 302 PRO A N 1
ATOM 2431 C CA . PRO A 1 302 ? -15.228 10.598 -1.756 1.00 88.88 302 PRO A CA 1
ATOM 2432 C C . PRO A 1 302 ? -15.802 9.303 -2.356 1.00 88.88 302 PRO A C 1
ATOM 2434 O O . PRO A 1 302 ? -16.755 8.748 -1.809 1.00 88.88 302 PRO A O 1
ATOM 2437 N N . ARG A 1 303 ? -15.261 8.826 -3.487 1.00 91.25 303 ARG A N 1
ATOM 2438 C CA . ARG A 1 303 ? -15.696 7.594 -4.145 1.00 91.25 303 ARG A CA 1
ATOM 2439 C C . ARG A 1 303 ? -15.345 6.375 -3.276 1.00 91.25 303 ARG A C 1
ATOM 2441 O O . ARG A 1 303 ? -14.164 6.147 -3.021 1.00 91.25 303 ARG A O 1
ATOM 2448 N N . PRO A 1 304 ? -16.330 5.569 -2.841 1.00 93.75 304 PRO A N 1
ATOM 2449 C CA . PRO A 1 304 ? -16.052 4.359 -2.073 1.00 93.75 304 PRO A CA 1
ATOM 2450 C C . PRO A 1 304 ? -15.316 3.317 -2.922 1.00 93.75 304 PRO A C 1
ATOM 2452 O O . PRO A 1 304 ? -15.716 3.062 -4.063 1.00 93.75 304 PRO A O 1
ATOM 2455 N N . PHE A 1 305 ? -14.270 2.701 -2.368 1.00 96.81 305 PHE A N 1
ATOM 2456 C CA . PHE A 1 305 ? -13.408 1.768 -3.101 1.00 96.81 305 PHE A CA 1
ATOM 2457 C C . PHE A 1 305 ? -14.130 0.471 -3.500 1.00 96.81 305 PHE A C 1
ATOM 2459 O O . PHE A 1 305 ? -13.799 -0.127 -4.522 1.00 96.81 305 PHE A O 1
ATOM 2466 N N . GLU A 1 306 ? -15.176 0.065 -2.771 1.00 96.00 306 GLU A N 1
ATOM 2467 C CA . GLU A 1 306 ? -16.022 -1.066 -3.161 1.00 96.00 306 GLU A CA 1
ATOM 2468 C C . GLU A 1 306 ? -16.671 -0.871 -4.543 1.00 96.00 306 GLU A C 1
ATOM 2470 O O . GLU A 1 306 ? -16.948 -1.850 -5.232 1.00 96.00 306 GLU A O 1
ATOM 2475 N N . THR A 1 307 ? -16.840 0.379 -4.992 1.00 95.94 307 THR A N 1
ATOM 2476 C CA . THR A 1 307 ? -17.293 0.688 -6.355 1.00 95.94 307 THR A CA 1
ATOM 2477 C C . THR A 1 307 ? -16.250 0.256 -7.383 1.00 95.94 307 THR A C 1
ATOM 2479 O O . THR A 1 307 ? -16.585 -0.395 -8.367 1.00 95.94 307 THR A O 1
ATOM 2482 N N . SER A 1 308 ? -14.973 0.569 -7.143 1.00 97.06 308 SER A N 1
ATOM 2483 C CA . SER A 1 308 ? -13.871 0.150 -8.012 1.00 97.06 308 SER A CA 1
ATOM 2484 C C . SER A 1 308 ? -13.759 -1.373 -8.036 1.00 97.06 308 SER A C 1
ATOM 2486 O O . SER A 1 308 ? -13.660 -1.951 -9.112 1.00 97.06 308 SER A O 1
ATOM 2488 N N . LEU A 1 309 ? -13.871 -2.033 -6.875 1.00 97.75 309 LEU A N 1
ATOM 2489 C CA . LEU A 1 309 ? -13.888 -3.498 -6.771 1.00 97.75 309 LEU A CA 1
ATOM 2490 C C . LEU A 1 309 ? -15.008 -4.130 -7.612 1.00 97.75 309 LEU A C 1
ATOM 2492 O O . LEU A 1 309 ? -14.761 -5.129 -8.285 1.00 97.75 309 LEU A O 1
ATOM 2496 N N . GLN A 1 310 ? -16.215 -3.555 -7.605 1.00 97.25 310 GLN A N 1
ATOM 2497 C CA . GLN A 1 310 ? -17.339 -4.023 -8.428 1.00 97.25 310 GLN A CA 1
ATOM 2498 C C . GLN A 1 310 ? -17.096 -3.834 -9.929 1.00 97.25 310 GLN A C 1
ATOM 2500 O O . GLN A 1 310 ? -17.524 -4.670 -10.720 1.00 97.25 310 GLN A O 1
ATOM 2505 N N . ILE A 1 311 ? -16.414 -2.755 -10.317 1.00 97.69 311 ILE A N 1
ATOM 2506 C CA . ILE A 1 311 ? -16.126 -2.432 -11.716 1.00 97.69 311 ILE A CA 1
ATOM 2507 C C . ILE A 1 311 ? -15.027 -3.341 -12.271 1.00 97.69 311 ILE A C 1
ATOM 2509 O O . ILE A 1 311 ? -15.249 -4.029 -13.262 1.00 97.69 311 ILE A O 1
ATOM 2513 N N . VAL A 1 312 ? -13.847 -3.355 -11.641 1.00 98.31 312 VAL A N 1
ATOM 2514 C CA . VAL A 1 312 ? -12.661 -4.047 -12.185 1.00 98.31 312 VAL A CA 1
ATOM 2515 C C . VAL A 1 312 ? -12.580 -5.520 -11.775 1.00 98.31 312 VAL A C 1
ATOM 2517 O O . VAL A 1 312 ? -11.811 -6.288 -12.353 1.00 98.31 312 VAL A O 1
ATOM 2520 N N . GLY A 1 313 ? -13.363 -5.922 -10.772 1.00 98.31 313 GLY A N 1
ATOM 2521 C CA . GLY A 1 313 ? -13.340 -7.254 -10.183 1.00 98.31 313 GLY A CA 1
ATOM 2522 C C . GLY A 1 313 ? -12.235 -7.438 -9.138 1.00 98.31 313 GLY A C 1
ATOM 2523 O O . GLY A 1 313 ? -11.131 -6.899 -9.234 1.00 98.31 313 GLY A O 1
ATOM 2524 N N . LYS A 1 314 ? -12.512 -8.275 -8.132 1.00 98.19 314 LYS A N 1
ATOM 2525 C CA . LYS A 1 314 ? -11.601 -8.537 -7.001 1.00 98.19 314 LYS A CA 1
ATOM 2526 C C . LYS A 1 314 ? -10.226 -9.090 -7.387 1.00 98.19 314 LYS A C 1
ATOM 2528 O O . LYS A 1 314 ? -9.277 -8.898 -6.641 1.00 98.19 314 LYS A O 1
ATOM 2533 N N . GLU A 1 315 ? -10.088 -9.721 -8.553 1.00 98.44 315 GLU A N 1
ATOM 2534 C CA . GLU A 1 315 ? -8.812 -10.238 -9.089 1.00 98.44 315 GLU A CA 1
ATOM 2535 C C . GLU A 1 315 ? -7.824 -9.126 -9.494 1.00 98.44 315 GLU A C 1
ATOM 2537 O O . GLU A 1 315 ? -6.642 -9.388 -9.719 1.00 98.44 315 GLU A O 1
ATOM 2542 N N . LYS A 1 316 ? -8.306 -7.881 -9.607 1.00 98.62 316 LYS A N 1
ATOM 2543 C CA . LYS A 1 316 ? -7.511 -6.701 -9.965 1.00 98.62 316 LYS A CA 1
ATOM 2544 C C . LYS A 1 316 ? -7.106 -5.846 -8.770 1.00 98.62 316 LYS A C 1
ATOM 2546 O O . LYS A 1 316 ? -6.434 -4.839 -8.964 1.00 98.62 316 LYS A O 1
ATOM 2551 N N . ILE A 1 317 ? -7.506 -6.225 -7.559 1.00 98.69 317 ILE A N 1
ATOM 2552 C CA . ILE A 1 317 ? -7.254 -5.450 -6.343 1.00 98.69 317 ILE A CA 1
ATOM 2553 C C . ILE A 1 317 ? -6.041 -6.014 -5.609 1.00 98.69 317 ILE A C 1
ATOM 2555 O O . ILE A 1 317 ? -5.922 -7.228 -5.464 1.00 98.69 317 ILE A O 1
ATOM 2559 N N . LEU A 1 318 ? -5.158 -5.151 -5.121 1.00 98.88 318 LEU A N 1
ATOM 2560 C CA . LEU A 1 318 ? -4.039 -5.507 -4.254 1.00 98.88 318 LEU A CA 1
ATOM 2561 C C . LEU A 1 318 ? -4.131 -4.693 -2.967 1.00 98.88 318 LEU A C 1
ATOM 2563 O O . LEU A 1 318 ? -4.353 -3.485 -3.010 1.00 98.88 318 LEU A O 1
ATOM 2567 N N . TYR A 1 319 ? -3.954 -5.351 -1.828 1.00 98.75 319 TYR A N 1
ATOM 2568 C CA . TYR A 1 319 ? -3.781 -4.664 -0.560 1.00 98.75 319 TYR A CA 1
ATOM 2569 C C . TYR A 1 319 ? -2.352 -4.125 -0.446 1.00 98.75 319 TYR A C 1
ATOM 2571 O O . TYR A 1 319 ? -1.377 -4.806 -0.774 1.00 98.75 319 TYR A O 1
ATOM 2579 N N . GLY A 1 320 ? -2.248 -2.911 0.067 1.00 98.00 320 GLY A N 1
ATOM 2580 C CA . GLY A 1 320 ? -1.020 -2.331 0.570 1.00 98.00 320 GLY A CA 1
ATOM 2581 C C . GLY A 1 320 ? -1.355 -1.265 1.604 1.00 98.00 320 GLY A C 1
ATOM 2582 O O . GLY A 1 320 ? -2.513 -0.835 1.684 1.00 98.00 320 GLY A O 1
ATOM 2583 N N . SER A 1 321 ? -0.377 -0.863 2.415 1.00 96.50 321 SER A N 1
ATOM 2584 C CA . SER A 1 321 ? -0.604 0.140 3.462 1.00 96.50 321 SER A CA 1
ATOM 2585 C C . SER A 1 321 ? 0.208 1.418 3.305 1.00 96.50 321 SER A C 1
ATOM 2587 O O . SER A 1 321 ? -0.021 2.331 4.077 1.00 96.50 321 SER A O 1
ATOM 2589 N N . ASP A 1 322 ? 1.170 1.484 2.387 1.00 93.94 322 ASP A N 1
ATOM 2590 C CA . ASP A 1 322 ? 2.235 2.505 2.319 1.00 93.94 322 ASP A CA 1
ATOM 2591 C C . ASP A 1 322 ? 3.212 2.512 3.520 1.00 93.94 322 ASP A C 1
ATOM 2593 O O . ASP A 1 322 ? 4.157 3.298 3.537 1.00 93.94 322 ASP A O 1
ATOM 2597 N N . THR A 1 323 ? 3.008 1.621 4.508 1.00 91.38 323 THR A N 1
ATOM 2598 C CA . THR A 1 323 ? 3.622 1.588 5.864 1.00 91.38 323 THR A CA 1
ATOM 2599 C C . THR A 1 323 ? 3.953 2.982 6.407 1.00 91.38 323 THR A C 1
ATOM 2601 O O . THR A 1 323 ? 3.309 3.914 5.986 1.00 91.38 323 THR A O 1
ATOM 2604 N N . ILE A 1 324 ? 4.872 3.134 7.373 1.00 84.00 324 ILE A N 1
ATOM 2605 C CA . ILE A 1 324 ? 5.490 4.359 7.946 1.00 84.00 324 ILE A CA 1
ATOM 2606 C C . ILE A 1 324 ? 4.838 5.738 7.653 1.00 84.00 324 ILE A C 1
ATOM 2608 O O . ILE A 1 324 ? 4.614 6.479 8.603 1.00 84.00 324 ILE A O 1
ATOM 2612 N N . GLY A 1 325 ? 4.536 6.124 6.409 1.00 85.44 325 GLY A N 1
ATOM 2613 C CA . GLY A 1 325 ? 3.646 7.253 6.110 1.00 85.44 325 GLY A CA 1
ATOM 2614 C C . GLY A 1 325 ? 2.220 7.069 6.653 1.00 85.44 325 GLY A C 1
ATOM 2615 O O . GLY A 1 325 ? 1.687 7.961 7.304 1.00 85.44 325 GLY A O 1
ATOM 2616 N N . HIS A 1 326 ? 1.610 5.907 6.443 1.00 92.06 326 HIS A N 1
ATOM 2617 C CA . HIS A 1 326 ? 0.275 5.535 6.894 1.00 92.06 326 HIS A CA 1
ATOM 2618 C C . HIS A 1 326 ? 0.316 4.420 7.957 1.00 92.06 326 HIS A C 1
ATOM 2620 O O . HIS A 1 326 ? 1.146 3.508 7.948 1.00 92.06 326 HIS A O 1
ATOM 2626 N N . ASP A 1 327 ? -0.626 4.478 8.889 1.00 94.69 327 ASP A N 1
ATOM 2627 C CA . ASP A 1 327 ? -0.818 3.478 9.924 1.00 94.69 327 ASP A CA 1
ATOM 2628 C C . ASP A 1 327 ? -1.390 2.183 9.326 1.00 94.69 327 ASP A C 1
ATOM 2630 O O . ASP A 1 327 ? -2.440 2.174 8.677 1.00 94.69 327 ASP A O 1
ATOM 2634 N N . MET A 1 328 ? -0.694 1.067 9.560 1.00 96.62 328 MET A N 1
ATOM 2635 C CA . MET A 1 328 ? -1.086 -0.239 9.024 1.00 96.62 328 MET A CA 1
ATOM 2636 C C . MET A 1 328 ? -2.458 -0.693 9.535 1.00 96.62 328 MET A C 1
ATOM 2638 O O . MET A 1 328 ? -3.216 -1.297 8.777 1.00 96.62 328 MET A O 1
ATOM 2642 N N . ALA A 1 329 ? -2.808 -0.401 10.793 1.00 97.56 329 ALA A N 1
ATOM 2643 C CA . ALA A 1 329 ? -4.110 -0.776 11.333 1.00 97.56 329 ALA A CA 1
ATOM 2644 C C . ALA A 1 329 ? -5.225 0.098 10.754 1.00 97.56 329 ALA A C 1
ATOM 2646 O O . ALA A 1 329 ? -6.331 -0.392 10.510 1.00 97.56 329 ALA A O 1
ATOM 2647 N N . TRP A 1 330 ? -4.933 1.373 10.491 1.00 97.25 330 TRP A N 1
ATOM 2648 C CA . TRP A 1 330 ? -5.847 2.277 9.802 1.00 97.25 330 TRP A CA 1
ATOM 2649 C C . TRP A 1 330 ? -6.163 1.778 8.384 1.00 97.25 330 TRP A C 1
ATOM 2651 O O . TRP A 1 330 ? -7.336 1.608 8.043 1.00 97.25 330 TRP A O 1
ATOM 2661 N N . GLU A 1 331 ? -5.144 1.465 7.576 1.00 97.62 331 GLU A N 1
ATOM 2662 C CA . GLU A 1 331 ? -5.340 0.998 6.194 1.00 97.62 331 GLU A CA 1
ATOM 2663 C C . GLU A 1 331 ? -5.981 -0.395 6.123 1.00 97.62 331 GLU A C 1
ATOM 2665 O O . GLU A 1 331 ? -6.956 -0.594 5.390 1.00 97.62 331 GLU A O 1
ATOM 2670 N N . LEU A 1 332 ? -5.521 -1.351 6.938 1.00 98.19 332 LEU A N 1
ATOM 2671 C CA . LEU A 1 332 ? -6.121 -2.686 6.998 1.00 98.19 332 LEU A CA 1
ATOM 2672 C C . LEU A 1 332 ? -7.571 -2.621 7.489 1.00 98.19 332 LEU A C 1
ATOM 2674 O O . LEU A 1 332 ? -8.458 -3.275 6.939 1.00 98.19 332 LEU A O 1
ATOM 2678 N N . GLY A 1 333 ? -7.839 -1.769 8.479 1.00 97.62 333 GLY A N 1
ATOM 2679 C CA . GLY A 1 333 ? -9.180 -1.510 8.982 1.00 97.62 333 GLY A CA 1
ATOM 2680 C C . GLY A 1 333 ? -10.093 -0.954 7.903 1.00 97.62 333 GLY A C 1
ATOM 2681 O O . GLY A 1 333 ? -11.208 -1.447 7.727 1.00 97.62 333 GLY A O 1
ATOM 2682 N N . ARG A 1 334 ? -9.609 0.021 7.125 1.00 97.38 334 ARG A N 1
ATOM 2683 C CA . ARG A 1 334 ? -10.326 0.596 5.980 1.00 97.38 334 ARG A CA 1
ATOM 2684 C C . ARG A 1 334 ? -10.666 -0.449 4.923 1.00 97.38 334 ARG A C 1
ATOM 2686 O O . ARG A 1 334 ? -11.783 -0.441 4.408 1.00 97.38 334 ARG A O 1
ATOM 2693 N N . TYR A 1 335 ? -9.722 -1.340 4.619 1.00 98.44 335 TYR A N 1
ATOM 2694 C CA . TYR A 1 335 ? -9.907 -2.416 3.648 1.00 98.44 335 TYR A CA 1
ATOM 2695 C C . TYR A 1 335 ? -10.973 -3.407 4.119 1.00 98.44 335 TYR A C 1
ATOM 2697 O O . TYR A 1 335 ? -11.967 -3.643 3.432 1.00 98.44 335 TYR A O 1
ATOM 2705 N N . LEU A 1 336 ? -10.814 -3.935 5.334 1.00 98.31 336 LEU A N 1
ATOM 2706 C CA . LEU A 1 336 ? -11.693 -4.962 5.892 1.00 98.31 336 LEU A CA 1
ATOM 2707 C C . LEU A 1 336 ? -13.107 -4.455 6.161 1.00 98.31 336 LEU A C 1
ATOM 2709 O O . LEU A 1 336 ? -14.053 -5.232 6.106 1.00 98.31 336 LEU A O 1
ATOM 2713 N N . SER A 1 337 ? -13.282 -3.163 6.417 1.00 97.12 337 SER A N 1
ATOM 2714 C CA . SER A 1 337 ? -14.590 -2.560 6.697 1.00 97.12 337 SER A CA 1
ATOM 2715 C C . SER A 1 337 ? -15.362 -2.094 5.457 1.00 97.12 337 SER A C 1
ATOM 2717 O O . SER A 1 337 ? -16.479 -1.591 5.610 1.00 97.12 337 SER A O 1
ATOM 2719 N N . MET A 1 338 ? -14.829 -2.287 4.240 1.00 97.00 338 MET A N 1
ATOM 2720 C CA . MET A 1 338 ? -15.585 -2.052 3.003 1.00 97.00 338 MET A CA 1
ATOM 2721 C C . MET A 1 338 ? -16.924 -2.804 3.015 1.00 97.00 338 MET A C 1
ATOM 2723 O O . MET A 1 338 ? -17.036 -3.906 3.564 1.00 97.00 338 MET A O 1
ATOM 2727 N N . GLN A 1 339 ? -17.943 -2.220 2.375 1.00 95.12 339 GLN A N 1
ATOM 2728 C CA . GLN A 1 339 ? -19.324 -2.726 2.353 1.00 95.12 339 GLN A CA 1
ATOM 2729 C C . GLN A 1 339 ? -19.518 -3.924 1.397 1.00 95.12 339 GLN A C 1
ATOM 2731 O O . GLN A 1 339 ? -20.445 -3.959 0.592 1.00 95.12 339 GLN A O 1
ATOM 2736 N N . VAL A 1 340 ? -18.635 -4.920 1.501 1.00 96.88 340 VAL A N 1
ATOM 2737 C CA . VAL A 1 340 ? -18.653 -6.209 0.791 1.00 96.88 340 VAL A CA 1
ATOM 2738 C C . VAL A 1 340 ? -18.306 -7.346 1.761 1.00 96.88 340 VAL A C 1
ATOM 2740 O O . VAL A 1 340 ? -17.808 -7.097 2.864 1.00 96.88 340 VAL A O 1
ATOM 2743 N N . ALA A 1 341 ? -18.590 -8.594 1.386 1.00 97.88 341 ALA A N 1
ATOM 2744 C CA . ALA A 1 341 ? -18.238 -9.760 2.196 1.00 97.88 341 ALA A CA 1
ATOM 2745 C C . ALA A 1 341 ? -16.715 -9.959 2.247 1.00 97.88 341 ALA A C 1
ATOM 2747 O O . ALA A 1 341 ? -16.018 -9.691 1.270 1.00 97.88 341 ALA A O 1
ATOM 2748 N N . ASP A 1 342 ? -16.190 -10.496 3.350 1.00 97.94 342 ASP A N 1
ATOM 2749 C CA . ASP A 1 342 ? -14.740 -10.703 3.491 1.00 97.94 342 ASP A CA 1
ATOM 2750 C C . ASP A 1 342 ? -14.185 -11.671 2.440 1.00 97.94 342 ASP A C 1
ATOM 2752 O O . ASP A 1 342 ? -13.059 -11.503 1.982 1.00 97.94 342 ASP A O 1
ATOM 2756 N N . GLN A 1 343 ? -14.997 -12.626 1.976 1.00 97.50 343 GLN A N 1
ATOM 2757 C CA . GLN A 1 343 ? -14.639 -13.545 0.890 1.00 97.50 343 GLN A CA 1
ATOM 2758 C C . GLN A 1 343 ? -14.252 -12.823 -0.415 1.00 97.50 343 GLN A C 1
ATOM 2760 O O . GLN A 1 343 ? -13.468 -13.356 -1.205 1.00 97.50 343 GLN A O 1
ATOM 2765 N N . ASP A 1 344 ? -14.786 -11.622 -0.655 1.00 98.12 344 ASP A N 1
ATOM 2766 C CA . ASP A 1 344 ? -14.441 -10.803 -1.820 1.00 98.12 344 ASP A CA 1
ATOM 2767 C C . ASP A 1 344 ? -13.188 -9.951 -1.600 1.00 98.12 344 ASP A C 1
ATOM 2769 O O . ASP A 1 344 ? -12.585 -9.490 -2.566 1.00 98.12 344 ASP A O 1
ATOM 2773 N N . LEU A 1 345 ? -12.760 -9.802 -0.347 1.00 98.31 345 LEU A N 1
ATOM 2774 C CA . LEU A 1 345 ? -11.555 -9.079 0.051 1.00 98.31 345 LEU A CA 1
ATOM 2775 C C . LEU A 1 345 ? -10.313 -9.978 0.077 1.00 98.31 345 LEU A C 1
ATOM 2777 O O . LEU A 1 345 ? -9.208 -9.487 -0.168 1.00 98.31 345 LEU A O 1
ATOM 2781 N N . LEU A 1 346 ? -10.492 -11.281 0.332 1.00 98.19 346 LEU A N 1
ATOM 2782 C CA . LEU A 1 346 ? -9.406 -12.264 0.443 1.00 98.19 346 LEU A CA 1
ATOM 2783 C C . LEU A 1 346 ? -8.419 -12.248 -0.739 1.00 98.19 346 LEU A C 1
ATOM 2785 O O . LEU A 1 346 ? -7.214 -12.274 -0.475 1.00 98.19 346 LEU A O 1
ATOM 2789 N N . PRO A 1 347 ? -8.848 -12.162 -2.019 1.00 98.62 347 PRO A N 1
ATOM 2790 C CA . PRO A 1 347 ? -7.892 -12.171 -3.123 1.00 98.62 347 PRO A CA 1
ATOM 2791 C C . PRO A 1 347 ? -6.898 -11.010 -3.072 1.00 98.62 347 PRO A C 1
ATOM 2793 O O . PRO A 1 347 ? -5.708 -11.211 -3.324 1.00 98.62 347 PRO A O 1
ATOM 2796 N N . GLY A 1 348 ? -7.364 -9.818 -2.686 1.00 98.69 348 GLY A N 1
ATOM 2797 C CA . GLY A 1 348 ? -6.510 -8.640 -2.570 1.00 98.69 348 GLY A CA 1
ATOM 2798 C C . GLY A 1 348 ? -5.533 -8.700 -1.398 1.00 98.69 348 GLY A C 1
ATOM 2799 O O . GLY A 1 348 ? -4.453 -8.132 -1.516 1.00 98.69 348 GLY A O 1
ATOM 2800 N N . LEU A 1 349 ? -5.847 -9.435 -0.321 1.00 98.75 349 LEU A N 1
ATOM 2801 C CA . LEU A 1 349 ? -4.945 -9.582 0.831 1.00 98.75 349 LEU A CA 1
ATOM 2802 C C . LEU A 1 349 ? -3.686 -10.391 0.512 1.00 98.75 349 LEU A C 1
ATOM 2804 O O . LEU A 1 349 ? -2.644 -10.111 1.089 1.00 98.75 349 LEU A O 1
ATOM 2808 N N . ALA A 1 350 ? -3.751 -11.392 -0.374 1.00 98.62 350 ALA A N 1
ATOM 2809 C CA . ALA A 1 350 ? -2.571 -12.210 -0.686 1.00 98.62 350 ALA A CA 1
ATOM 2810 C C . ALA A 1 350 ? -2.614 -12.908 -2.051 1.00 98.62 350 ALA A C 1
ATOM 2812 O O . ALA A 1 350 ? -1.595 -12.975 -2.742 1.00 98.62 350 ALA A O 1
ATOM 2813 N N . THR A 1 351 ? -3.758 -13.460 -2.462 1.00 98.62 351 THR A N 1
ATOM 2814 C CA . THR A 1 351 ? -3.837 -14.330 -3.650 1.00 98.62 351 THR A CA 1
ATOM 2815 C C . THR A 1 351 ? -3.360 -13.632 -4.922 1.00 98.62 351 THR A C 1
ATOM 2817 O O . THR A 1 351 ? -2.571 -14.200 -5.682 1.00 98.62 351 THR A O 1
ATOM 2820 N N . ASN A 1 352 ? -3.792 -12.392 -5.138 1.00 98.88 352 ASN A N 1
ATOM 2821 C CA . ASN A 1 352 ? -3.499 -11.649 -6.358 1.00 98.88 352 ASN A CA 1
ATOM 2822 C C . ASN A 1 352 ? -2.011 -11.300 -6.463 1.00 98.88 352 ASN A C 1
ATOM 2824 O O . ASN A 1 352 ? -1.393 -11.565 -7.496 1.00 98.88 352 ASN A O 1
ATOM 2828 N N . ILE A 1 353 ? -1.397 -10.798 -5.384 1.00 98.81 353 ILE A N 1
ATOM 2829 C CA . ILE A 1 353 ? 0.040 -10.503 -5.393 1.00 98.81 353 ILE A CA 1
ATOM 2830 C C . ILE A 1 353 ? 0.866 -11.788 -5.529 1.00 98.81 353 ILE A C 1
ATOM 2832 O O . ILE A 1 353 ? 1.808 -11.819 -6.316 1.00 98.81 353 ILE A O 1
ATOM 2836 N N . LYS A 1 354 ? 0.472 -12.903 -4.897 1.00 98.75 354 LYS A N 1
ATOM 2837 C CA . LYS A 1 354 ? 1.142 -14.208 -5.083 1.00 98.75 354 LYS A CA 1
ATOM 2838 C C . LYS A 1 354 ? 1.096 -14.681 -6.534 1.00 98.75 354 LYS A C 1
ATOM 2840 O O . LYS A 1 354 ? 2.096 -15.184 -7.039 1.00 98.75 354 LYS A O 1
ATOM 2845 N N . LYS A 1 355 ? -0.033 -14.487 -7.221 1.00 98.69 355 LYS A N 1
ATOM 2846 C CA . LYS A 1 355 ? -0.196 -14.804 -8.649 1.00 98.69 355 LYS A CA 1
ATOM 2847 C C . LYS A 1 355 ? 0.668 -13.924 -9.554 1.00 98.69 355 LYS A C 1
ATOM 2849 O O . LYS A 1 355 ? 1.067 -14.375 -10.625 1.00 98.69 355 LYS A O 1
ATOM 2854 N N . ILE A 1 356 ? 0.941 -12.681 -9.161 1.00 98.69 356 ILE A N 1
ATOM 2855 C CA . ILE A 1 356 ? 1.899 -11.815 -9.860 1.00 98.69 356 ILE A CA 1
ATOM 2856 C C . ILE A 1 356 ? 3.322 -12.332 -9.622 1.00 98.69 356 ILE A C 1
ATOM 2858 O O . ILE A 1 356 ? 4.051 -12.591 -10.577 1.00 98.69 356 ILE A O 1
ATOM 2862 N N . LEU A 1 357 ? 3.694 -12.558 -8.359 1.00 98.50 357 LEU A N 1
ATOM 2863 C CA . LEU A 1 357 ? 5.040 -12.985 -7.976 1.00 98.50 357 LEU A CA 1
ATOM 2864 C C . LEU A 1 357 ? 5.419 -14.366 -8.533 1.00 98.50 357 LEU A C 1
ATOM 2866 O O . LEU A 1 357 ? 6.575 -14.579 -8.884 1.00 98.50 357 LEU A O 1
ATOM 2870 N N . SER A 1 358 ? 4.468 -15.294 -8.676 1.00 98.12 358 SER A N 1
ATOM 2871 C CA . SER A 1 358 ? 4.732 -16.638 -9.214 1.00 98.12 358 SER A CA 1
ATOM 2872 C C . SER A 1 358 ? 5.094 -16.659 -10.702 1.00 98.12 358 SER A C 1
ATOM 2874 O O . SER A 1 358 ? 5.604 -17.665 -11.192 1.00 98.12 358 SER A O 1
ATOM 2876 N N . LYS A 1 359 ? 4.836 -15.566 -11.431 1.00 97.31 359 LYS A N 1
ATOM 2877 C CA . LYS A 1 359 ? 5.167 -15.433 -12.857 1.00 97.31 359 LYS A CA 1
ATOM 2878 C C . LYS A 1 359 ? 6.583 -14.919 -13.093 1.00 97.31 359 LYS A C 1
ATOM 2880 O O . LYS A 1 359 ? 7.044 -14.994 -14.231 1.00 97.31 359 LYS A O 1
ATOM 2885 N N . ILE A 1 360 ? 7.231 -14.374 -12.062 1.00 97.75 360 ILE A N 1
ATOM 2886 C CA . ILE A 1 360 ? 8.541 -13.734 -12.165 1.00 97.75 360 ILE A CA 1
ATOM 2887 C C . ILE A 1 360 ? 9.572 -14.712 -12.731 1.00 97.75 360 ILE A C 1
ATOM 2889 O O . ILE A 1 360 ? 9.703 -15.843 -12.264 1.00 97.75 360 ILE A O 1
ATOM 2893 N N . LEU A 1 361 ? 10.348 -14.238 -13.705 1.00 96.12 361 LEU A N 1
ATOM 2894 C CA . LEU A 1 361 ? 11.492 -14.953 -14.256 1.00 96.12 361 LEU A CA 1
ATOM 2895 C C . LEU A 1 361 ? 12.788 -14.390 -13.659 1.00 96.12 361 LEU A C 1
ATOM 2897 O O . LEU A 1 361 ? 12.953 -13.176 -13.485 1.00 96.12 361 LEU A O 1
ATOM 2901 N N . MET A 1 362 ? 13.714 -15.284 -13.323 1.00 94.31 362 MET A N 1
ATOM 2902 C CA . MET A 1 362 ? 15.034 -14.894 -12.832 1.00 94.31 362 MET A CA 1
ATOM 2903 C C . MET A 1 362 ? 15.966 -14.598 -14.012 1.00 94.31 362 MET A C 1
ATOM 2905 O O . MET A 1 362 ? 15.928 -15.340 -14.996 1.00 94.31 362 MET A O 1
ATOM 2909 N N . PRO A 1 363 ? 16.790 -13.538 -13.935 1.00 90.31 363 PRO A N 1
ATOM 2910 C CA . PRO A 1 363 ? 17.839 -13.311 -14.920 1.00 90.31 363 PRO A CA 1
ATOM 2911 C C . PRO A 1 363 ? 18.903 -14.415 -14.845 1.00 90.31 363 PRO A C 1
ATOM 2913 O O . PRO A 1 363 ? 19.086 -15.036 -13.792 1.00 90.31 363 PRO A O 1
ATOM 2916 N N . ALA A 1 364 ? 19.566 -14.661 -15.978 1.00 78.00 364 ALA A N 1
ATOM 2917 C CA . ALA A 1 364 ? 20.561 -15.724 -16.149 1.00 78.00 364 ALA A CA 1
ATOM 2918 C C . ALA A 1 364 ? 21.809 -15.539 -15.267 1.00 78.00 364 ALA A C 1
ATOM 2920 O O . ALA A 1 364 ? 22.206 -14.393 -14.947 1.00 78.00 364 ALA A O 1
#

Solvent-accessible surface area (backbone atoms only — not comparable to ful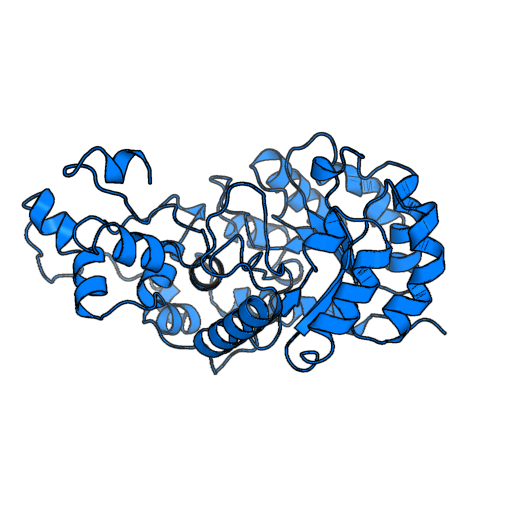l-atom values): 18789 Å² total; per-residue (Å²): 109,72,65,49,76,78,32,86,88,50,71,49,59,32,32,79,68,42,44,33,64,47,67,50,52,44,32,76,75,65,36,35,86,37,34,34,64,34,75,46,56,78,30,37,47,38,12,41,52,14,33,58,46,63,44,91,63,54,72,68,44,45,50,31,19,66,43,51,36,53,28,65,74,70,70,47,80,84,77,91,66,84,83,72,80,82,60,77,62,59,82,44,22,65,66,35,59,43,37,58,69,44,42,54,40,83,88,55,72,26,36,32,67,32,31,42,40,45,57,74,88,82,88,70,80,73,94,57,66,53,46,67,59,36,52,53,51,48,51,53,52,24,61,59,53,26,45,58,33,41,30,28,31,46,41,63,20,59,79,48,60,71,69,39,50,58,54,40,48,69,69,48,51,85,44,50,89,42,37,37,29,29,44,50,50,47,53,95,46,31,83,76,38,57,86,45,47,57,71,54,42,58,73,65,46,34,64,31,36,32,40,48,26,60,84,70,74,42,42,74,76,41,75,54,45,47,64,59,49,56,49,21,21,76,28,24,16,43,34,42,30,50,21,26,73,44,96,19,21,30,39,63,64,42,62,66,51,52,70,71,32,62,46,18,34,41,31,29,31,22,25,6,23,34,62,68,11,32,52,34,31,48,54,47,35,62,77,29,96,39,33,31,38,30,46,26,68,35,48,72,16,84,60,45,63,61,58,50,40,69,70,52,34,42,81,31,31,31,34,24,28,46,26,70,69,25,18,55,47,21,39,51,23,25,60,52,43,40,98,62,47,44,82,62,47,49,37,16,28,28,56,36,57,50,61,48,60,73,58,47,52,77,61,133